Protein AF-A0A2S7NRK6-F1 (afdb_monomer_lite)

Structure (mmCIF, N/CA/C/O backbone):
data_AF-A0A2S7NRK6-F1
#
_entry.id   AF-A0A2S7NRK6-F1
#
loop_
_atom_site.group_PDB
_atom_site.id
_atom_site.type_symbol
_atom_site.label_atom_id
_atom_site.label_alt_id
_atom_site.label_comp_id
_atom_site.label_asym_id
_atom_site.label_entity_id
_atom_site.label_seq_id
_atom_site.pdbx_PDB_ins_code
_atom_site.Cartn_x
_atom_site.Cartn_y
_atom_site.Cartn_z
_atom_site.occupancy
_atom_site.B_iso_or_equiv
_atom_site.auth_seq_id
_atom_site.auth_comp_id
_atom_site.auth_asym_id
_atom_site.auth_atom_id
_atom_site.pdbx_PDB_model_num
ATOM 1 N N . MET A 1 1 ? -17.621 36.601 -10.727 1.00 36.25 1 MET A N 1
ATOM 2 C CA . MET A 1 1 ? -18.004 35.300 -11.311 1.00 36.25 1 MET A CA 1
ATOM 3 C C . MET A 1 1 ? -17.332 34.241 -10.458 1.00 36.25 1 MET A C 1
ATOM 5 O O . MET A 1 1 ? -16.109 34.236 -10.432 1.00 36.25 1 MET A O 1
ATOM 9 N N . SER A 1 2 ? -18.078 33.468 -9.659 1.00 41.00 2 SER A N 1
ATOM 10 C CA . SER A 1 2 ? -17.462 32.363 -8.917 1.00 41.00 2 SER A CA 1
ATOM 11 C C . SER A 1 2 ? -17.061 31.295 -9.926 1.00 41.00 2 SER A C 1
ATOM 13 O O . SER A 1 2 ? -17.841 30.968 -10.822 1.00 41.00 2 SER A O 1
ATOM 15 N N . THR A 1 3 ? -15.842 30.787 -9.813 1.00 37.56 3 THR A N 1
ATOM 16 C CA . THR A 1 3 ? -15.437 29.572 -10.512 1.00 37.56 3 THR A CA 1
ATOM 17 C C . THR A 1 3 ? -16.467 28.475 -10.214 1.00 37.56 3 THR A C 1
ATOM 19 O O . THR A 1 3 ? -16.900 28.356 -9.063 1.00 37.56 3 THR A O 1
ATOM 22 N N . PRO A 1 4 ? -16.936 27.715 -11.221 1.00 45.09 4 PRO A N 1
ATOM 23 C CA . PRO A 1 4 ? -17.763 26.549 -10.948 1.00 45.09 4 PRO A CA 1
ATOM 24 C C . PRO A 1 4 ? -16.984 25.614 -10.010 1.00 45.09 4 PRO A C 1
ATOM 26 O O . PRO A 1 4 ? -15.758 25.522 -10.144 1.00 45.09 4 PRO A O 1
ATOM 29 N N . PRO A 1 5 ? -17.645 24.965 -9.035 1.00 56.31 5 PRO A N 1
ATOM 30 C CA . PRO A 1 5 ? -16.961 24.030 -8.156 1.00 56.31 5 PRO A CA 1
ATOM 31 C C . PRO A 1 5 ? -16.308 22.950 -9.019 1.00 56.31 5 PRO A C 1
ATOM 33 O O . PRO A 1 5 ? -16.972 22.334 -9.854 1.00 56.31 5 PRO A O 1
ATOM 36 N N . HIS A 1 6 ? -14.998 22.759 -8.853 1.00 59.22 6 HIS A N 1
ATOM 37 C CA . HIS A 1 6 ? -14.320 21.624 -9.463 1.00 59.22 6 HIS A CA 1
ATOM 38 C C . HIS A 1 6 ? -15.026 20.338 -9.006 1.00 59.22 6 HIS A C 1
ATOM 40 O O . HIS A 1 6 ? -15.362 20.236 -7.820 1.00 59.22 6 HIS A O 1
ATOM 46 N N . PRO A 1 7 ? -15.282 19.380 -9.915 1.00 72.75 7 PRO A N 1
ATOM 47 C CA . PRO A 1 7 ? -15.908 18.121 -9.543 1.00 72.75 7 PRO A CA 1
ATOM 48 C C . PRO A 1 7 ? -15.072 17.445 -8.457 1.00 72.75 7 PRO A C 1
ATOM 50 O O . PRO A 1 7 ? -13.850 17.315 -8.583 1.00 72.75 7 PRO A O 1
ATOM 53 N N . SER A 1 8 ? -15.729 17.073 -7.361 1.00 84.56 8 SER A N 1
ATOM 54 C CA . SER A 1 8 ? -15.061 16.419 -6.244 1.00 84.56 8 SER A CA 1
ATOM 55 C C . SER A 1 8 ? -14.625 15.008 -6.645 1.00 84.56 8 SER A C 1
ATOM 57 O O . SER A 1 8 ? -15.401 14.311 -7.301 1.00 84.56 8 SER A O 1
ATOM 59 N N . PRO A 1 9 ? -13.416 14.576 -6.258 1.00 91.81 9 PRO A N 1
ATOM 60 C CA . PRO A 1 9 ? -12.898 13.275 -6.652 1.00 91.81 9 PRO A CA 1
ATOM 61 C C . PRO A 1 9 ? -13.713 12.134 -6.055 1.00 91.81 9 PRO A C 1
ATOM 63 O O . PRO A 1 9 ? -14.040 12.133 -4.869 1.00 91.81 9 PRO A O 1
ATOM 66 N N . THR A 1 10 ? -14.009 11.143 -6.893 1.00 94.19 10 THR A N 1
ATOM 67 C CA . THR A 1 10 ? -14.766 9.930 -6.531 1.00 94.19 10 THR A CA 1
ATOM 68 C C . THR A 1 10 ? -14.012 8.644 -6.862 1.00 94.19 10 THR A C 1
ATOM 70 O O . THR A 1 10 ? -14.456 7.558 -6.481 1.00 94.19 10 THR A O 1
ATOM 73 N N . HIS A 1 11 ? -12.868 8.735 -7.548 1.00 96.50 11 HIS A N 1
ATOM 74 C CA . HIS A 1 11 ? -12.057 7.586 -7.943 1.00 96.50 11 HIS A CA 1
ATOM 75 C C . HIS A 1 11 ? -10.725 7.564 -7.193 1.00 96.50 11 HIS A C 1
ATOM 77 O O . HIS A 1 11 ? -9.909 8.478 -7.304 1.00 96.50 11 HIS A O 1
ATOM 83 N N . LEU A 1 12 ? -10.496 6.488 -6.447 1.00 98.38 12 LEU A N 1
ATOM 84 C CA . LEU A 1 12 ? -9.208 6.189 -5.834 1.00 98.38 12 LEU A CA 1
ATOM 85 C C . LEU A 1 12 ? -8.378 5.313 -6.780 1.00 98.38 12 LEU A C 1
ATOM 87 O O . LEU A 1 12 ? -8.776 4.194 -7.104 1.00 98.38 12 LEU A O 1
ATOM 91 N N . ILE A 1 13 ? -7.208 5.797 -7.184 1.00 98.81 13 ILE A N 1
ATOM 92 C CA . ILE A 1 13 ? -6.166 4.986 -7.816 1.00 98.81 13 ILE A CA 1
ATOM 93 C C . ILE A 1 13 ? -5.159 4.630 -6.724 1.00 98.81 13 ILE A C 1
ATOM 95 O O . ILE A 1 13 ? -4.520 5.506 -6.156 1.00 98.81 13 ILE A O 1
ATOM 99 N N . LEU A 1 14 ? -5.031 3.349 -6.407 1.00 98.88 14 LEU A N 1
ATOM 100 C CA . LEU A 1 14 ? -4.175 2.841 -5.342 1.00 98.88 14 LEU A CA 1
ATOM 101 C C . LEU A 1 14 ? -2.988 2.089 -5.940 1.00 98.88 14 LEU A C 1
ATOM 103 O O . LEU A 1 14 ? -3.180 1.169 -6.728 1.00 98.88 14 LEU A O 1
ATOM 107 N N . VAL A 1 15 ? -1.775 2.420 -5.508 1.00 98.88 15 VAL A N 1
ATOM 108 C CA . VAL A 1 15 ? -0.572 1.612 -5.737 1.00 98.88 15 VAL A CA 1
ATOM 109 C C . VAL A 1 15 ? -0.127 1.032 -4.394 1.00 98.88 15 VAL A C 1
ATOM 111 O O . VAL A 1 15 ? 0.466 1.762 -3.594 1.00 98.88 15 VAL A O 1
ATOM 114 N N . PRO A 1 16 ? -0.407 -0.255 -4.115 1.00 98.31 16 PRO A N 1
ATOM 115 C CA . PRO A 1 16 ? 0.162 -0.938 -2.966 1.00 98.31 16 PRO A CA 1
ATOM 116 C C . PRO A 1 16 ? 1.651 -1.160 -3.213 1.00 98.31 16 PRO A C 1
ATOM 118 O O . PRO A 1 16 ? 2.033 -1.900 -4.122 1.00 98.31 16 PRO A O 1
ATOM 121 N N . CYS A 1 17 ? 2.499 -0.516 -2.426 1.00 97.31 17 CYS A N 1
ATOM 122 C CA . CYS A 1 17 ? 3.936 -0.624 -2.592 1.00 97.31 17 CYS A CA 1
ATOM 123 C C . CYS A 1 17 ? 4.451 -1.983 -2.086 1.00 97.31 17 CYS A C 1
ATOM 125 O O . CYS A 1 17 ? 3.803 -2.692 -1.305 1.00 97.31 17 CYS A O 1
ATOM 127 N N . HIS A 1 18 ? 5.595 -2.405 -2.632 1.00 92.00 18 HIS A N 1
ATOM 128 C CA . HIS A 1 18 ? 6.163 -3.738 -2.397 1.00 92.00 18 HIS A CA 1
ATOM 129 C C . HIS A 1 18 ? 7.685 -3.746 -2.183 1.00 92.00 18 HIS A C 1
ATOM 131 O O . HIS A 1 18 ? 8.275 -4.816 -2.046 1.00 92.00 18 HIS A O 1
ATOM 137 N N . SER A 1 19 ? 8.333 -2.581 -2.189 1.00 94.25 19 SER A N 1
ATOM 138 C CA . SER A 1 19 ? 9.772 -2.408 -1.954 1.00 94.25 19 SER A CA 1
ATOM 139 C C . SER A 1 19 ? 10.056 -0.933 -1.638 1.00 94.25 19 SER A C 1
ATOM 141 O O . SER A 1 19 ? 9.150 -0.103 -1.686 1.00 94.25 19 SER A O 1
ATOM 143 N N . ILE A 1 20 ? 11.304 -0.598 -1.316 1.00 95.62 20 ILE A N 1
ATOM 144 C CA . ILE A 1 20 ? 11.730 0.765 -0.997 1.00 95.62 20 ILE A CA 1
ATOM 145 C C . ILE A 1 20 ? 12.773 1.205 -2.016 1.00 95.62 20 ILE A C 1
ATOM 147 O O . ILE A 1 20 ? 13.871 0.651 -2.046 1.00 95.62 20 ILE A O 1
ATOM 151 N N . TYR A 1 21 ? 12.451 2.216 -2.820 1.00 96.88 21 TYR A N 1
ATOM 152 C CA . TYR A 1 21 ? 13.440 2.920 -3.637 1.00 96.88 21 TYR A CA 1
ATOM 153 C C . TYR A 1 21 ? 14.338 3.783 -2.734 1.00 96.88 21 TYR A C 1
ATOM 155 O O . TYR A 1 21 ? 13.858 4.648 -2.001 1.00 96.88 21 TYR A O 1
ATOM 163 N N . THR A 1 22 ? 15.643 3.532 -2.752 1.00 95.56 22 THR A N 1
ATOM 164 C CA . THR A 1 22 ? 16.638 4.192 -1.888 1.00 95.56 22 THR A CA 1
ATOM 165 C C . THR A 1 22 ? 17.387 5.320 -2.572 1.00 95.56 22 THR A C 1
ATOM 167 O O . THR A 1 22 ? 18.084 6.078 -1.896 1.00 95.56 22 THR A O 1
ATOM 170 N N . GLY A 1 23 ? 17.257 5.447 -3.893 1.00 92.31 23 GLY A N 1
ATOM 171 C CA . GLY A 1 23 ? 17.869 6.551 -4.613 1.00 92.31 23 GLY A CA 1
ATOM 172 C C . GLY A 1 23 ? 17.252 7.900 -4.206 1.00 92.31 23 GLY A C 1
ATOM 173 O O . GLY A 1 23 ? 16.069 7.973 -3.856 1.00 92.31 23 GLY A O 1
ATOM 174 N N . PRO A 1 24 ? 18.021 9.000 -4.253 1.00 89.50 24 PRO A N 1
ATOM 175 C CA . PRO A 1 24 ? 17.457 10.331 -4.086 1.00 89.50 24 PRO A CA 1
ATOM 176 C C . PRO A 1 24 ? 16.409 10.649 -5.174 1.00 89.50 24 PRO A C 1
ATOM 178 O O . PRO A 1 24 ? 16.425 10.051 -6.261 1.00 89.50 24 PRO A O 1
ATOM 181 N N . PRO A 1 25 ? 15.481 11.586 -4.895 1.00 90.44 25 PRO A N 1
ATOM 182 C CA . PRO A 1 25 ? 14.577 12.108 -5.912 1.00 90.44 25 PRO A CA 1
ATOM 183 C C . PRO A 1 25 ? 15.359 12.915 -6.960 1.00 90.44 25 PRO A C 1
ATOM 185 O O . PRO A 1 25 ? 16.422 13.463 -6.669 1.00 90.44 25 PRO A O 1
ATOM 188 N N . HIS A 1 26 ? 14.799 13.028 -8.166 1.00 92.31 26 HIS A N 1
ATOM 189 C CA . HIS A 1 26 ? 15.367 13.777 -9.298 1.00 92.31 26 HIS A CA 1
ATOM 190 C C . HIS A 1 26 ? 16.684 13.219 -9.868 1.00 92.31 26 HIS A C 1
ATOM 192 O O . HIS A 1 26 ? 17.417 13.939 -10.549 1.00 92.31 26 HIS A O 1
ATOM 198 N N . LEU A 1 27 ? 16.985 11.939 -9.633 1.00 90.50 27 LEU A N 1
ATOM 199 C CA . LEU A 1 27 ? 18.049 11.258 -10.370 1.00 90.50 27 LEU A CA 1
ATOM 200 C C . LEU A 1 27 ? 17.653 11.029 -11.836 1.00 90.50 27 LEU A C 1
ATOM 202 O O . LEU A 1 27 ? 16.462 10.954 -12.143 1.00 90.50 27 LEU A O 1
ATOM 206 N N . PRO A 1 28 ? 18.629 10.868 -12.750 1.00 92.88 28 PRO A N 1
ATOM 207 C CA . PRO A 1 28 ? 18.355 10.405 -14.104 1.00 92.88 28 PRO A CA 1
ATOM 208 C C . PRO A 1 28 ? 17.500 9.131 -14.110 1.00 92.88 28 PRO A C 1
ATOM 210 O O . PRO A 1 28 ? 17.748 8.209 -13.340 1.00 92.88 28 PRO A O 1
ATOM 213 N N . SER A 1 29 ? 16.531 9.031 -15.019 1.00 89.94 29 SER A N 1
ATOM 214 C CA . SER A 1 29 ? 15.554 7.928 -15.037 1.00 89.94 29 SER A CA 1
ATOM 215 C C . SER A 1 29 ? 16.170 6.521 -15.089 1.00 89.94 29 SER A C 1
ATOM 217 O O . SER A 1 29 ? 15.588 5.578 -14.554 1.00 89.94 29 SER A O 1
ATOM 219 N N . HIS A 1 30 ? 17.356 6.365 -15.687 1.00 92.19 30 HIS A N 1
ATOM 220 C CA . HIS A 1 30 ? 18.063 5.082 -15.736 1.00 92.19 30 HIS A CA 1
ATOM 221 C C . HIS A 1 30 ? 18.531 4.599 -14.352 1.00 92.19 30 HIS A C 1
ATOM 223 O O . HIS A 1 30 ? 18.545 3.394 -14.116 1.00 92.19 30 HIS A O 1
ATOM 229 N N . GLU A 1 31 ? 18.834 5.509 -13.419 1.00 95.25 31 GLU A N 1
ATOM 230 C CA . GLU A 1 31 ? 19.198 5.182 -12.031 1.00 95.25 31 GLU A CA 1
ATOM 231 C C . GLU A 1 31 ? 18.043 4.499 -11.298 1.00 95.25 31 GLU A C 1
ATOM 233 O O . GLU A 1 31 ? 18.255 3.583 -10.506 1.00 95.25 31 GLU A O 1
ATOM 238 N N . VAL A 1 32 ? 16.801 4.894 -11.598 1.00 95.94 32 VAL A N 1
ATOM 239 C CA . VAL A 1 32 ? 15.607 4.286 -10.995 1.00 95.94 32 VAL A CA 1
ATOM 240 C C . VAL A 1 32 ? 15.499 2.812 -11.373 1.00 95.94 32 VAL A C 1
ATOM 242 O O . VAL A 1 32 ? 14.987 2.018 -10.598 1.00 95.94 32 VAL A O 1
ATOM 245 N N . SER A 1 33 ? 16.021 2.414 -12.533 1.00 95.38 33 SER A N 1
ATOM 246 C CA . SER A 1 33 ? 15.986 1.022 -12.994 1.00 95.38 33 SER A CA 1
ATOM 247 C C . SER A 1 33 ? 17.086 0.143 -12.388 1.00 95.38 33 SER A C 1
ATOM 249 O O . SER A 1 33 ? 17.056 -1.072 -12.584 1.00 95.38 33 SER A O 1
ATOM 251 N N . LEU A 1 34 ? 18.052 0.721 -11.663 1.00 95.81 34 LEU A N 1
ATOM 252 C CA . LEU A 1 34 ? 19.153 -0.031 -11.067 1.00 95.81 34 LEU A CA 1
ATOM 253 C C . LEU A 1 34 ? 18.689 -0.771 -9.805 1.00 95.81 34 LEU A C 1
ATOM 255 O O . LEU A 1 34 ? 18.233 -0.121 -8.864 1.00 95.81 34 LEU A O 1
ATOM 259 N N . PRO A 1 35 ? 18.885 -2.101 -9.705 1.00 95.38 35 PRO A N 1
ATOM 260 C CA . PRO A 1 35 ? 18.540 -2.861 -8.502 1.00 95.38 35 PRO A CA 1
ATOM 261 C C . PRO A 1 35 ? 19.196 -2.328 -7.220 1.00 95.38 35 PRO A C 1
ATOM 263 O O . PRO A 1 35 ? 18.617 -2.442 -6.147 1.00 95.38 35 PRO A O 1
ATOM 266 N N . SER A 1 36 ? 20.386 -1.722 -7.317 1.00 94.94 36 SER A N 1
ATOM 267 C CA . SER A 1 36 ? 21.112 -1.137 -6.178 1.00 94.94 36 SER A CA 1
ATOM 268 C C . SER A 1 36 ? 20.393 0.048 -5.529 1.00 94.94 36 SER A C 1
ATOM 270 O O . SER A 1 36 ? 20.662 0.357 -4.371 1.00 94.94 36 SER A O 1
ATOM 272 N N . ASN A 1 37 ? 19.476 0.687 -6.257 1.00 96.00 37 ASN A N 1
ATOM 273 C CA . ASN A 1 37 ? 18.646 1.778 -5.757 1.00 96.00 37 ASN A CA 1
ATOM 274 C C . ASN A 1 37 ? 17.297 1.278 -5.210 1.00 96.00 37 ASN A C 1
ATOM 276 O O . ASN A 1 37 ? 16.388 2.078 -5.007 1.00 96.00 37 ASN A O 1
ATOM 280 N N . TRP A 1 38 ? 17.151 -0.029 -4.963 1.00 96.31 38 TRP A N 1
ATOM 281 C CA . TRP A 1 38 ? 15.965 -0.634 -4.358 1.00 96.31 38 TRP A CA 1
ATOM 282 C C . TRP A 1 38 ? 16.349 -1.604 -3.237 1.00 96.31 38 TRP A C 1
ATOM 284 O O . TRP A 1 38 ? 17.215 -2.463 -3.399 1.00 96.31 38 TRP A O 1
ATOM 294 N N . LEU A 1 39 ? 15.656 -1.532 -2.099 1.00 95.06 39 LEU A N 1
ATOM 295 C CA . LEU A 1 39 ? 15.712 -2.572 -1.067 1.00 95.06 39 LEU A CA 1
ATOM 296 C C . LEU A 1 39 ? 14.826 -3.747 -1.478 1.00 95.06 39 LEU A C 1
ATOM 298 O O . LEU A 1 39 ? 13.672 -3.869 -1.058 1.00 95.06 39 LEU A O 1
ATOM 302 N N . LEU A 1 40 ? 15.377 -4.605 -2.331 1.00 94.31 40 LEU A N 1
ATOM 303 C CA . LEU A 1 40 ? 14.723 -5.818 -2.806 1.00 94.31 40 LEU A CA 1
ATOM 304 C C . LEU A 1 40 ? 14.907 -6.963 -1.806 1.00 94.31 40 LEU A C 1
ATOM 306 O O . LEU A 1 40 ? 16.008 -7.213 -1.314 1.00 94.31 40 LEU A O 1
ATOM 310 N N . GLN A 1 41 ? 13.836 -7.711 -1.548 1.00 91.50 41 GLN A N 1
ATOM 311 C CA . GLN A 1 41 ? 13.950 -9.022 -0.914 1.00 91.50 41 GLN A CA 1
ATOM 312 C C . GLN A 1 41 ? 14.596 -10.030 -1.883 1.00 91.50 41 GLN A C 1
ATOM 314 O O . GLN A 1 41 ? 14.491 -9.858 -3.100 1.00 91.50 41 GLN A O 1
ATOM 319 N N . PRO A 1 42 ? 15.190 -11.135 -1.391 1.00 90.94 42 PRO A N 1
ATOM 320 C CA . PRO A 1 42 ? 15.846 -12.126 -2.251 1.00 90.94 42 PRO A CA 1
ATOM 321 C C . PRO A 1 42 ? 14.961 -12.700 -3.368 1.00 90.94 42 PRO A C 1
ATOM 323 O O . PRO A 1 42 ? 15.462 -13.061 -4.425 1.00 90.94 42 PRO A O 1
ATOM 326 N N . PHE A 1 43 ? 13.644 -12.778 -3.160 1.00 88.75 43 PHE A N 1
ATOM 327 C CA . PHE A 1 43 ? 12.696 -13.266 -4.170 1.00 88.75 43 PHE A CA 1
ATOM 328 C C . PHE A 1 43 ? 12.287 -12.201 -5.207 1.00 88.75 43 PHE A C 1
ATOM 330 O O . PHE A 1 43 ? 11.726 -12.550 -6.245 1.00 88.75 43 PHE A O 1
ATOM 337 N N . GLN A 1 44 ? 12.597 -10.923 -4.961 1.00 92.69 44 GLN A N 1
ATOM 338 C CA . GLN A 1 44 ? 12.207 -9.773 -5.789 1.00 92.69 44 GLN A CA 1
ATOM 339 C C . GLN A 1 44 ? 13.268 -9.381 -6.823 1.00 92.69 44 GLN A C 1
ATOM 341 O O . GLN A 1 44 ? 13.236 -8.280 -7.368 1.00 92.69 44 GLN A O 1
ATOM 346 N N . THR A 1 45 ? 14.238 -10.251 -7.108 1.00 90.31 45 THR A N 1
ATOM 347 C CA . THR A 1 45 ? 15.292 -9.969 -8.091 1.00 90.31 45 THR A CA 1
ATOM 348 C C . THR A 1 45 ? 14.694 -9.594 -9.450 1.00 90.31 45 THR A C 1
ATOM 350 O O . THR A 1 45 ? 13.982 -10.396 -10.054 1.00 90.31 45 THR A O 1
ATOM 353 N N . GLY A 1 46 ? 14.981 -8.386 -9.937 1.00 91.44 46 GLY A N 1
ATOM 354 C CA . GLY A 1 46 ? 14.461 -7.886 -11.214 1.00 91.44 46 GLY A CA 1
ATOM 355 C C . GLY A 1 46 ? 13.072 -7.238 -11.137 1.00 91.44 46 GLY A C 1
ATOM 356 O O . GLY A 1 46 ? 12.659 -6.589 -12.092 1.00 91.44 46 GLY A O 1
ATOM 357 N N . GLU A 1 47 ? 12.359 -7.339 -10.009 1.00 95.75 47 GLU A N 1
ATOM 358 C CA . GLU A 1 47 ? 10.993 -6.804 -9.885 1.00 95.75 47 GLU A CA 1
ATOM 359 C C . GLU A 1 47 ? 10.936 -5.270 -9.845 1.00 95.75 47 GLU A C 1
ATOM 361 O O . GLU A 1 47 ? 9.859 -4.702 -10.030 1.00 95.75 47 GLU A O 1
ATOM 366 N N . GLN A 1 48 ? 12.072 -4.574 -9.692 1.00 96.56 48 GLN A N 1
ATOM 367 C CA . GLN A 1 48 ? 12.117 -3.110 -9.760 1.00 96.56 48 GLN A CA 1
ATOM 368 C C . GLN A 1 48 ? 11.568 -2.555 -11.079 1.00 96.56 48 GLN A C 1
ATOM 370 O O . GLN A 1 48 ? 10.939 -1.499 -11.084 1.00 96.56 48 GLN A O 1
ATOM 375 N N . HIS A 1 49 ? 11.727 -3.283 -12.189 1.00 96.69 49 HIS A N 1
ATOM 376 C CA . HIS A 1 49 ? 11.135 -2.891 -13.469 1.00 96.69 49 HIS A CA 1
ATOM 377 C C . HIS A 1 49 ? 9.604 -2.920 -13.413 1.00 96.69 49 HIS A C 1
ATOM 379 O O . HIS A 1 49 ? 8.949 -2.003 -13.904 1.00 96.69 49 HIS A O 1
ATOM 385 N N . THR A 1 50 ? 9.029 -3.917 -12.744 1.00 98.00 50 THR A N 1
ATOM 386 C CA . THR A 1 50 ? 7.582 -4.024 -12.543 1.00 98.00 50 THR A CA 1
ATOM 387 C C . THR A 1 50 ? 7.062 -2.947 -11.591 1.00 98.00 50 THR A C 1
ATOM 389 O O . THR A 1 50 ? 6.022 -2.353 -11.864 1.00 98.00 50 THR A O 1
ATOM 392 N N . PHE A 1 51 ? 7.802 -2.602 -10.530 1.00 98.38 51 PHE A N 1
ATOM 393 C CA . PHE A 1 51 ? 7.438 -1.477 -9.653 1.00 98.38 51 PHE A CA 1
ATOM 394 C C . PHE A 1 51 ? 7.408 -0.147 -10.417 1.00 98.38 51 PHE A C 1
ATOM 396 O O . PHE A 1 51 ? 6.482 0.647 -10.255 1.00 98.38 51 PHE A O 1
ATOM 403 N N . ILE A 1 52 ? 8.383 0.082 -11.303 1.00 98.44 52 ILE A N 1
ATOM 404 C CA . ILE A 1 52 ? 8.401 1.252 -12.192 1.00 98.44 52 ILE A CA 1
ATOM 405 C C . ILE A 1 52 ? 7.183 1.248 -13.121 1.00 98.44 52 ILE A C 1
ATOM 407 O O . ILE A 1 52 ? 6.550 2.291 -13.286 1.00 98.44 52 ILE A O 1
ATOM 411 N N . GLN A 1 53 ? 6.809 0.095 -13.682 1.00 98.50 53 GLN A N 1
ATOM 412 C CA . GLN A 1 53 ? 5.604 -0.033 -14.508 1.00 98.50 53 GLN A CA 1
ATOM 413 C C . GLN A 1 53 ? 4.324 0.263 -13.711 1.00 98.50 53 GLN A C 1
ATOM 415 O O . GLN A 1 53 ? 3.432 0.928 -14.236 1.00 98.50 53 GLN A O 1
ATOM 420 N N . HIS A 1 54 ? 4.234 -0.145 -12.438 1.00 98.75 54 HIS A N 1
ATOM 421 C CA . HIS A 1 54 ? 3.111 0.223 -11.561 1.00 98.75 54 HIS A CA 1
ATOM 422 C C . HIS A 1 54 ? 3.020 1.745 -11.371 1.00 98.75 54 HIS A C 1
ATOM 424 O O . HIS A 1 54 ? 1.938 2.327 -11.489 1.00 98.75 54 HIS A O 1
ATOM 430 N N . ILE A 1 55 ? 4.154 2.416 -11.143 1.00 98.81 55 ILE A N 1
ATOM 431 C CA . ILE A 1 55 ? 4.222 3.883 -11.038 1.00 98.81 55 ILE A CA 1
ATOM 432 C C . ILE A 1 55 ? 3.795 4.538 -12.361 1.00 98.81 55 ILE A C 1
ATOM 434 O O . ILE A 1 55 ? 2.933 5.412 -12.372 1.00 98.81 55 ILE A O 1
ATOM 438 N N . GLN A 1 56 ? 4.354 4.102 -13.489 1.00 98.75 56 GLN A N 1
ATOM 439 C CA . GLN A 1 56 ? 4.035 4.648 -14.811 1.00 98.75 56 GLN A CA 1
ATOM 440 C C . GLN A 1 56 ? 2.552 4.492 -15.157 1.00 98.75 56 GLN A C 1
ATOM 442 O O . GLN A 1 56 ? 1.906 5.457 -15.569 1.00 98.75 56 GLN A O 1
ATOM 447 N N . HIS A 1 57 ? 2.001 3.293 -14.960 1.00 98.81 57 HIS A N 1
ATOM 448 C CA . HIS A 1 57 ? 0.613 2.998 -15.289 1.00 98.81 57 HIS A CA 1
ATOM 449 C C . HIS A 1 57 ? -0.362 3.784 -14.405 1.00 98.81 57 HIS A C 1
ATOM 451 O O . HIS A 1 57 ? -1.301 4.390 -14.918 1.00 98.81 57 HIS A O 1
ATOM 457 N N . SER A 1 58 ? -0.108 3.855 -13.096 1.00 98.81 58 SER A N 1
ATOM 458 C CA . SER A 1 58 ? -0.957 4.611 -12.167 1.00 98.81 58 SER A CA 1
ATOM 459 C C . SER A 1 58 ? -0.962 6.116 -12.445 1.00 98.81 58 SER A C 1
ATOM 461 O O . SER A 1 58 ? -2.027 6.735 -12.420 1.00 98.81 58 SER A O 1
ATOM 463 N N . VAL A 1 59 ? 0.188 6.705 -12.791 1.00 98.56 59 VAL A N 1
ATOM 464 C CA . VAL A 1 59 ? 0.262 8.116 -13.202 1.00 98.56 59 VAL A CA 1
ATOM 465 C C . VAL A 1 59 ? -0.451 8.341 -14.538 1.00 98.56 59 VAL A C 1
ATOM 467 O O . VAL A 1 59 ? -1.189 9.315 -14.670 1.00 98.56 59 VAL A O 1
ATOM 470 N N . SER A 1 60 ? -0.291 7.447 -15.519 1.00 98.19 60 SER A N 1
ATOM 471 C CA . SER A 1 60 ? -1.027 7.538 -16.790 1.00 98.19 60 SER A CA 1
ATOM 472 C C . SER A 1 60 ? -2.538 7.498 -16.561 1.00 98.19 60 SER A C 1
ATOM 474 O O . SER A 1 60 ? -3.262 8.327 -17.113 1.00 98.19 60 SER A O 1
ATOM 476 N N . LEU A 1 61 ? -3.009 6.580 -15.711 1.00 97.25 61 LEU A N 1
ATOM 477 C CA . LEU A 1 61 ? -4.422 6.450 -15.364 1.00 97.25 61 LEU A CA 1
ATOM 478 C C . LEU A 1 61 ? -4.943 7.720 -14.677 1.00 97.25 61 LEU A C 1
ATOM 480 O O . LEU A 1 61 ? -5.982 8.246 -15.067 1.00 97.25 61 LEU A O 1
ATOM 484 N N . LEU A 1 62 ? -4.181 8.273 -13.727 1.00 97.12 62 LEU A N 1
ATOM 485 C CA . LEU A 1 62 ? -4.507 9.541 -13.067 1.00 97.12 62 LEU A CA 1
ATOM 486 C C . LEU A 1 62 ? -4.676 10.681 -14.078 1.00 97.12 62 LEU A C 1
ATOM 488 O O . LEU A 1 62 ? -5.642 11.441 -14.005 1.00 97.12 62 LEU A O 1
ATOM 492 N N . ARG A 1 63 ? -3.739 10.816 -15.026 1.00 95.50 63 ARG A N 1
ATOM 493 C CA . ARG A 1 63 ? -3.790 11.870 -16.051 1.00 95.50 63 ARG A CA 1
ATOM 494 C C . ARG A 1 63 ? -4.963 11.672 -17.008 1.00 95.50 63 ARG A C 1
ATOM 496 O O . ARG A 1 63 ? -5.599 12.659 -17.367 1.00 95.50 63 ARG A O 1
ATOM 503 N N . GLN A 1 64 ? -5.269 10.435 -17.394 1.00 93.69 64 GLN A N 1
ATOM 504 C CA . GLN A 1 64 ? -6.411 10.119 -18.252 1.00 93.69 64 GLN A CA 1
ATOM 505 C C . GLN A 1 64 ? -7.739 10.489 -17.583 1.00 93.69 64 GLN A C 1
ATOM 507 O O . GLN A 1 64 ? -8.551 11.184 -18.191 1.00 93.69 64 GLN A O 1
ATOM 512 N N . GLU A 1 65 ? -7.939 10.077 -16.329 1.00 92.06 65 GLU A N 1
ATOM 513 C CA . GLU A 1 65 ? -9.161 10.362 -15.569 1.00 92.06 65 GLU A CA 1
ATOM 514 C C . GLU A 1 65 ? -9.353 11.869 -15.367 1.00 92.06 65 GLU A C 1
ATOM 516 O O . GLU A 1 65 ? -10.406 12.410 -15.699 1.00 92.06 65 GLU A O 1
ATOM 521 N N . ASN A 1 66 ? -8.297 12.574 -14.949 1.00 91.12 66 ASN A N 1
ATOM 522 C CA . ASN A 1 66 ? -8.348 14.016 -14.691 1.00 91.12 66 ASN A CA 1
ATOM 523 C C . ASN A 1 66 ? -8.353 14.887 -15.962 1.00 91.12 66 ASN A C 1
ATOM 525 O O . ASN A 1 66 ? -8.502 16.105 -15.863 1.00 91.12 66 ASN A O 1
ATOM 529 N N . SER A 1 67 ? -8.189 14.298 -17.151 1.00 87.12 67 SER A N 1
ATOM 530 C CA . SER A 1 67 ? -8.364 15.018 -18.422 1.00 87.12 67 SER A CA 1
ATOM 531 C C . SER A 1 67 ? -9.842 15.171 -18.804 1.00 87.12 67 SER A C 1
ATOM 533 O O . SER A 1 67 ? -10.171 16.007 -19.646 1.00 87.12 67 SER A O 1
ATOM 535 N N . SER A 1 68 ? -10.744 14.388 -18.199 1.00 76.88 68 SER A N 1
ATOM 536 C CA . SER A 1 68 ? -12.189 14.515 -18.397 1.00 76.88 68 SER A CA 1
ATOM 537 C C . SER A 1 68 ? -12.788 15.550 -17.444 1.00 76.88 68 SER A C 1
ATOM 539 O O . SER A 1 68 ? -12.470 15.583 -16.261 1.00 76.88 68 SER A O 1
ATOM 541 N N . SER A 1 69 ? -13.728 16.372 -17.918 1.00 68.38 69 SER A N 1
ATOM 542 C CA . SER A 1 69 ? -14.439 17.332 -17.056 1.00 68.38 69 SER A CA 1
ATOM 543 C C . SER A 1 69 ? -15.453 16.684 -16.101 1.00 68.38 69 SER A C 1
ATOM 545 O O . SER A 1 69 ? -16.025 17.385 -15.270 1.00 68.38 69 SER A O 1
ATOM 547 N N . SER A 1 70 ? -15.718 15.380 -16.233 1.00 68.00 70 SER A N 1
ATOM 548 C CA . SER A 1 70 ? -16.773 14.676 -15.491 1.00 68.00 70 SER A CA 1
ATOM 549 C C . SER A 1 70 ? -16.273 13.791 -14.352 1.00 68.00 70 SER A C 1
ATOM 551 O O . SER A 1 70 ? -17.096 13.343 -13.559 1.00 68.00 70 SER A O 1
ATOM 553 N N . ASN A 1 71 ? -14.974 13.493 -14.288 1.00 70.38 71 ASN A N 1
ATOM 554 C CA . ASN A 1 71 ? -14.419 12.601 -13.278 1.00 70.38 71 ASN A CA 1
ATOM 555 C C . ASN A 1 71 ? -13.099 13.154 -12.752 1.00 70.38 71 ASN A C 1
ATOM 557 O O . ASN A 1 71 ? -12.306 13.697 -13.516 1.00 70.38 71 ASN A O 1
ATOM 561 N N . THR A 1 72 ? -12.871 13.010 -11.453 1.00 89.56 72 THR A N 1
ATOM 562 C CA . THR A 1 72 ? -11.598 13.360 -10.829 1.00 89.56 72 THR A CA 1
ATOM 563 C C . THR A 1 72 ? -11.130 12.202 -9.959 1.00 89.56 72 THR A C 1
ATOM 565 O O . THR A 1 72 ? -11.897 11.592 -9.206 1.00 89.56 72 THR A O 1
ATOM 568 N N . ALA A 1 73 ? -9.854 11.869 -10.106 1.00 95.62 73 ALA A N 1
ATOM 569 C CA . ALA A 1 73 ? -9.192 10.783 -9.414 1.00 95.62 73 ALA A CA 1
ATOM 570 C C . ALA A 1 73 ? -8.054 11.310 -8.535 1.00 95.62 73 ALA A C 1
ATOM 572 O O . ALA A 1 73 ? -7.413 12.316 -8.858 1.00 95.62 73 ALA A O 1
ATOM 573 N N . ILE A 1 74 ? -7.791 10.593 -7.444 1.00 98.00 74 ILE A N 1
ATOM 574 C CA . ILE A 1 74 ? -6.611 10.778 -6.594 1.00 98.00 74 ILE A CA 1
ATOM 575 C C . ILE A 1 74 ? -5.765 9.513 -6.669 1.00 98.00 74 ILE A C 1
ATOM 577 O O . ILE A 1 74 ? -6.284 8.406 -6.517 1.00 98.00 74 ILE A O 1
ATOM 581 N N . LEU A 1 75 ? -4.460 9.689 -6.871 1.00 98.75 75 LEU A N 1
ATOM 582 C CA . LEU A 1 75 ? -3.470 8.623 -6.770 1.00 98.75 75 LEU A CA 1
ATOM 583 C C . LEU A 1 75 ? -2.941 8.534 -5.339 1.00 98.75 75 LEU A C 1
ATOM 585 O O . LEU A 1 75 ? -2.476 9.526 -4.787 1.00 98.75 75 LEU A O 1
ATOM 589 N N . ILE A 1 76 ? -2.961 7.343 -4.750 1.00 98.88 76 ILE A N 1
ATOM 590 C CA . ILE A 1 76 ? -2.361 7.068 -3.447 1.00 98.88 76 ILE A CA 1
ATOM 591 C C . ILE A 1 76 ? -1.293 5.990 -3.606 1.00 98.88 76 ILE A C 1
ATOM 593 O O . ILE A 1 76 ? -1.596 4.856 -3.981 1.00 98.88 76 ILE A O 1
ATOM 597 N N . PHE A 1 77 ? -0.046 6.341 -3.287 1.00 98.88 77 PHE A N 1
ATOM 598 C CA . PHE A 1 77 ? 0.985 5.348 -2.986 1.00 98.88 77 PHE A CA 1
ATOM 599 C C . PHE A 1 77 ? 0.818 4.929 -1.528 1.00 98.88 77 PHE A C 1
ATOM 601 O O . PHE A 1 77 ? 0.770 5.796 -0.653 1.00 98.88 77 PHE A O 1
ATOM 608 N N . SER A 1 78 ? 0.709 3.628 -1.263 1.00 98.62 78 SER A N 1
ATOM 609 C CA . SER A 1 78 ? 0.454 3.105 0.081 1.00 98.62 78 SER A CA 1
ATOM 610 C C . SER A 1 78 ? 1.506 2.088 0.491 1.00 98.62 78 SER A C 1
ATOM 612 O O . SER A 1 78 ? 1.891 1.227 -0.292 1.00 98.62 78 SER A O 1
ATOM 614 N N . GLY A 1 79 ? 1.990 2.217 1.721 1.00 96.62 79 GLY A N 1
ATOM 615 C CA . GLY A 1 79 ? 2.995 1.340 2.301 1.00 96.62 79 GLY A CA 1
ATOM 616 C C . GLY A 1 79 ? 3.888 2.089 3.282 1.00 96.62 79 GLY A C 1
ATOM 617 O O . GLY A 1 79 ? 4.482 3.123 2.964 1.00 96.62 79 GLY A O 1
ATOM 618 N N . GLY A 1 80 ? 3.982 1.560 4.497 1.00 92.94 80 GLY A N 1
ATOM 619 C CA . GLY A 1 80 ? 4.781 2.114 5.579 1.00 92.94 80 GLY A CA 1
ATOM 620 C C . GLY A 1 80 ? 6.248 1.708 5.536 1.00 92.94 80 GLY A C 1
ATOM 621 O O . GLY A 1 80 ? 6.767 1.231 4.530 1.00 92.94 80 GLY A O 1
ATOM 622 N N . THR A 1 81 ? 6.951 1.933 6.641 1.00 89.06 81 THR A N 1
ATOM 623 C CA . THR A 1 81 ? 8.356 1.533 6.797 1.00 89.06 81 THR A CA 1
ATOM 624 C C . THR A 1 81 ? 8.416 0.059 7.192 1.00 89.06 81 THR A C 1
ATOM 626 O O . THR A 1 81 ? 8.412 -0.282 8.372 1.00 89.06 81 THR A O 1
ATOM 629 N N . THR A 1 82 ? 8.436 -0.822 6.195 1.00 80.62 82 THR A N 1
ATOM 630 C CA . THR A 1 82 ? 8.324 -2.282 6.371 1.00 80.62 82 THR A CA 1
ATOM 631 C C . THR A 1 82 ? 9.670 -2.995 6.520 1.00 80.62 82 THR A C 1
ATOM 633 O O . THR A 1 82 ? 9.696 -4.186 6.837 1.00 80.62 82 THR A O 1
ATOM 636 N N . HIS A 1 83 ? 10.789 -2.291 6.309 1.00 81.38 83 HIS A N 1
ATOM 637 C CA . HIS A 1 83 ? 12.125 -2.883 6.275 1.00 81.38 83 HIS A CA 1
ATOM 638 C C . HIS A 1 83 ? 13.106 -2.198 7.249 1.00 81.38 83 HIS A C 1
ATOM 640 O O . HIS A 1 83 ? 13.225 -0.972 7.203 1.00 81.38 83 HIS A O 1
ATOM 646 N N . PRO A 1 84 ? 13.881 -2.954 8.061 1.00 77.12 84 PRO A N 1
ATOM 647 C CA . PRO A 1 84 ? 14.838 -2.390 9.027 1.00 77.12 84 PRO A CA 1
ATOM 648 C C . PRO A 1 84 ? 15.905 -1.510 8.395 1.00 77.12 84 PRO A C 1
ATOM 650 O O . PRO A 1 84 ? 16.317 -0.506 8.961 1.00 77.12 84 PRO A O 1
ATOM 653 N N . LEU A 1 85 ? 16.381 -1.922 7.220 1.00 83.56 85 LEU A N 1
ATOM 654 C CA . LEU A 1 85 ? 17.439 -1.214 6.501 1.00 83.56 85 LEU A CA 1
ATOM 655 C C . LEU A 1 85 ? 16.904 -0.016 5.710 1.00 83.56 85 LEU A C 1
ATOM 657 O O . LEU A 1 85 ? 17.642 0.546 4.906 1.00 83.56 85 LEU A O 1
ATOM 661 N N . SER A 1 86 ? 15.629 0.349 5.890 1.00 83.12 86 SER A N 1
ATOM 662 C CA . SER A 1 86 ? 15.084 1.534 5.243 1.00 83.12 86 SER A CA 1
ATOM 663 C C . SER A 1 86 ? 15.830 2.787 5.720 1.00 83.12 86 SER A C 1
ATOM 665 O O . SER A 1 86 ? 15.836 3.077 6.924 1.00 83.12 86 SER A O 1
ATOM 667 N N . PRO A 1 87 ? 16.468 3.548 4.813 1.00 84.12 87 PRO A N 1
ATOM 668 C CA . PRO A 1 87 ? 17.233 4.724 5.195 1.00 84.12 87 PRO A CA 1
ATOM 669 C C . PRO A 1 87 ? 16.303 5.775 5.804 1.00 84.12 87 PRO A C 1
ATOM 671 O O . PRO A 1 87 ? 15.264 6.099 5.237 1.00 84.12 87 PRO A O 1
ATOM 674 N N . HIS A 1 88 ? 16.675 6.321 6.965 1.00 85.19 88 HIS A N 1
ATOM 675 C CA . HIS A 1 88 ? 15.933 7.396 7.641 1.00 85.19 88 HIS A CA 1
ATOM 676 C C . HIS A 1 88 ? 14.434 7.110 7.854 1.00 85.19 88 HIS A C 1
ATOM 678 O O . HIS A 1 88 ? 13.621 8.031 7.827 1.00 85.19 88 HIS A O 1
ATOM 684 N N . ASN A 1 89 ? 14.061 5.844 8.076 1.00 86.06 89 ASN A N 1
ATOM 685 C CA . ASN A 1 89 ? 12.668 5.406 8.201 1.00 86.06 89 ASN A CA 1
ATOM 686 C C . ASN A 1 89 ? 11.803 5.694 6.961 1.00 86.06 89 ASN A C 1
ATOM 688 O O . ASN A 1 89 ? 10.589 5.858 7.090 1.00 86.06 89 ASN A O 1
ATOM 692 N N . LEU A 1 90 ? 12.395 5.738 5.764 1.00 92.75 90 LEU A N 1
ATOM 693 C CA . LEU A 1 90 ? 11.671 5.959 4.515 1.00 92.75 90 LEU A CA 1
ATOM 694 C C . LEU A 1 90 ? 10.556 4.913 4.343 1.00 92.75 90 LEU A C 1
ATOM 696 O O . LEU A 1 90 ? 10.799 3.705 4.334 1.00 92.75 90 LEU A O 1
ATOM 700 N N .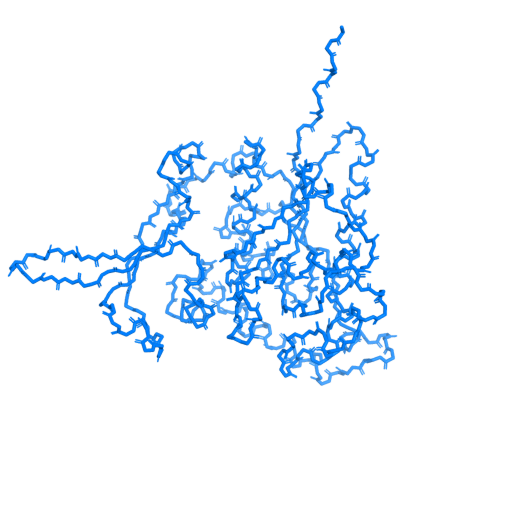 SER A 1 91 ? 9.314 5.375 4.231 1.00 94.88 91 SER A N 1
ATOM 701 C CA . SER A 1 91 ? 8.174 4.502 3.943 1.00 94.88 91 SER A CA 1
ATOM 702 C C . SER A 1 91 ? 8.187 4.072 2.479 1.00 94.88 91 SER A C 1
ATOM 704 O O . SER A 1 91 ? 8.605 4.863 1.624 1.00 94.88 91 SER A O 1
ATOM 706 N N . GLU A 1 92 ? 7.628 2.906 2.169 1.00 96.62 92 GLU A N 1
ATOM 707 C CA . GLU A 1 92 ? 7.460 2.466 0.783 1.00 96.62 92 GLU A CA 1
ATOM 708 C C . GLU A 1 92 ? 6.712 3.513 -0.073 1.00 96.62 92 GLU A C 1
ATOM 710 O O . GLU A 1 92 ? 7.192 3.858 -1.154 1.00 96.62 92 GLU A O 1
ATOM 715 N N . ALA A 1 93 ? 5.639 4.127 0.446 1.00 97.75 93 ALA A N 1
ATOM 716 C CA . ALA A 1 93 ? 4.870 5.162 -0.256 1.00 97.75 93 ALA A CA 1
ATOM 717 C C . ALA A 1 93 ? 5.719 6.374 -0.683 1.00 97.75 93 ALA A C 1
ATOM 719 O O . ALA A 1 93 ? 5.749 6.747 -1.858 1.00 97.75 93 ALA A O 1
ATOM 720 N N . HIS A 1 94 ? 6.464 6.968 0.256 1.00 97.19 94 HIS A N 1
ATOM 721 C CA . HIS A 1 94 ? 7.397 8.063 -0.049 1.00 97.19 94 HIS A CA 1
ATOM 722 C C . HIS A 1 94 ? 8.488 7.638 -1.036 1.00 97.19 94 HIS A C 1
ATOM 724 O O . HIS A 1 94 ? 8.886 8.426 -1.890 1.00 97.19 94 HIS A O 1
ATOM 730 N N . SER A 1 95 ? 8.970 6.398 -0.944 1.00 97.56 95 SER A N 1
ATOM 731 C CA . SER A 1 95 ? 10.002 5.905 -1.853 1.00 97.56 95 SER A CA 1
ATOM 732 C C . SER A 1 95 ? 9.501 5.793 -3.299 1.00 97.56 95 SER A C 1
ATOM 734 O O . SER A 1 95 ? 10.201 6.203 -4.223 1.00 97.56 95 SER A O 1
ATOM 736 N N . TYR A 1 96 ? 8.259 5.339 -3.503 1.00 98.56 96 TYR A N 1
ATOM 737 C CA . TYR A 1 96 ? 7.635 5.270 -4.828 1.00 98.56 96 TYR A CA 1
ATOM 738 C C . TYR A 1 96 ? 7.403 6.669 -5.400 1.00 98.56 96 TYR A C 1
ATOM 740 O O . TYR A 1 96 ? 7.640 6.898 -6.585 1.00 98.56 96 TYR A O 1
ATOM 748 N N . TYR A 1 97 ? 7.022 7.630 -4.556 1.00 98.50 97 TYR A N 1
ATOM 749 C CA . TYR A 1 97 ? 6.938 9.029 -4.960 1.00 98.50 97 TYR A CA 1
ATOM 750 C C . TYR A 1 97 ? 8.302 9.595 -5.386 1.00 98.50 97 TYR A C 1
ATOM 752 O O . TYR A 1 97 ? 8.400 10.208 -6.447 1.00 98.50 97 TYR A O 1
ATOM 760 N N . ASN A 1 98 ? 9.378 9.320 -4.640 1.00 98.00 98 ASN A N 1
ATOM 761 C CA . ASN A 1 98 ? 10.737 9.715 -5.033 1.00 98.00 98 ASN A CA 1
ATOM 762 C C . ASN A 1 98 ? 11.152 9.101 -6.378 1.00 98.00 98 ASN A C 1
ATOM 764 O O . ASN A 1 98 ? 11.721 9.799 -7.220 1.00 98.00 98 ASN A O 1
ATOM 768 N N . ALA A 1 99 ? 10.833 7.824 -6.608 1.00 98.25 99 ALA A N 1
ATOM 769 C CA . ALA A 1 99 ? 11.056 7.174 -7.896 1.00 98.25 99 ALA A CA 1
ATOM 770 C C . ALA A 1 99 ? 10.262 7.871 -9.016 1.00 98.25 99 ALA A C 1
ATOM 772 O O . ALA A 1 99 ? 10.820 8.169 -10.071 1.00 98.25 99 ALA A O 1
ATOM 773 N N . ALA A 1 100 ? 8.991 8.215 -8.780 1.00 98.50 100 ALA A N 1
ATOM 774 C CA . ALA A 1 100 ? 8.155 8.937 -9.739 1.00 98.50 100 ALA A CA 1
ATOM 775 C C . ALA A 1 100 ? 8.701 10.337 -10.086 1.00 98.50 100 ALA A C 1
ATOM 777 O O . ALA A 1 100 ? 8.619 10.750 -11.247 1.00 98.50 100 ALA A O 1
ATOM 778 N N . LEU A 1 101 ? 9.293 11.044 -9.114 1.00 98.31 101 LEU A N 1
ATOM 779 C CA . LEU A 1 101 ? 9.988 12.317 -9.339 1.00 98.31 101 LEU A CA 1
ATOM 780 C C . LEU A 1 101 ? 11.226 12.137 -10.231 1.00 98.31 101 LEU A C 1
ATOM 782 O O . LEU A 1 101 ? 11.416 12.899 -11.174 1.00 98.31 101 LEU A O 1
ATOM 786 N N . SER A 1 102 ? 12.053 11.119 -9.973 1.00 97.81 102 SER A N 1
ATOM 787 C CA . SER A 1 102 ? 13.235 10.798 -10.797 1.00 97.81 102 SER A CA 1
ATOM 788 C C . SER A 1 102 ? 12.869 10.340 -12.217 1.00 97.81 102 SER A C 1
ATOM 790 O O . SER A 1 102 ? 13.588 10.597 -13.180 1.00 97.81 102 SER A O 1
ATOM 792 N N . LEU A 1 103 ? 11.706 9.707 -12.382 1.00 97.50 103 LEU A N 1
ATOM 793 C CA . LEU A 1 103 ? 11.156 9.347 -13.692 1.00 97.50 103 LEU A CA 1
ATOM 794 C C . LEU A 1 103 ? 10.518 10.539 -14.432 1.00 97.50 103 LEU A C 1
ATOM 796 O O . LEU A 1 103 ? 10.077 10.367 -15.566 1.00 97.50 103 LEU A O 1
ATOM 800 N N . ASN A 1 104 ? 10.465 11.732 -13.823 1.00 97.19 104 ASN A N 1
ATOM 801 C CA . ASN A 1 104 ? 9.762 12.918 -14.332 1.00 97.19 104 ASN A CA 1
ATOM 802 C C . ASN A 1 104 ? 8.269 12.671 -14.630 1.00 97.19 104 ASN A C 1
ATOM 804 O O . ASN A 1 104 ? 7.692 13.295 -15.519 1.00 97.19 104 ASN A O 1
ATOM 808 N N . LEU A 1 105 ? 7.639 11.747 -13.899 1.00 97.88 105 LEU A N 1
ATOM 809 C CA . LEU A 1 105 ? 6.212 11.427 -14.038 1.00 97.88 105 LEU A CA 1
ATOM 810 C C . LEU A 1 105 ? 5.339 12.324 -13.155 1.00 97.88 105 LEU A C 1
ATOM 812 O O . LEU A 1 105 ? 4.203 12.647 -13.507 1.00 97.88 105 LEU A O 1
ATOM 816 N N . LEU A 1 106 ? 5.881 12.714 -12.002 1.00 97.75 106 LEU A N 1
ATOM 817 C CA . LEU A 1 106 ? 5.239 13.572 -11.014 1.00 97.75 106 LEU A CA 1
ATOM 818 C C . LEU A 1 106 ? 6.137 14.756 -10.665 1.00 97.75 106 LEU A C 1
ATOM 820 O O . LEU A 1 106 ? 7.340 14.764 -10.928 1.00 97.75 106 LEU A O 1
ATOM 824 N N . SER A 1 107 ? 5.531 15.751 -10.033 1.00 97.12 107 SER A N 1
ATOM 825 C CA . SER A 1 107 ? 6.188 16.936 -9.499 1.00 97.12 107 SER A CA 1
ATOM 826 C C . SER A 1 107 ? 5.740 17.197 -8.057 1.00 97.12 107 SER A C 1
ATOM 828 O O . SER A 1 107 ? 4.655 16.759 -7.668 1.00 97.12 107 SER A O 1
ATOM 830 N N . PRO A 1 108 ? 6.496 17.993 -7.275 1.00 96.75 108 PRO A N 1
ATOM 831 C CA . PRO A 1 108 ? 6.052 18.476 -5.964 1.00 96.75 108 PRO A CA 1
ATOM 832 C C . PRO A 1 108 ? 4.652 19.104 -5.965 1.00 96.75 108 PRO A C 1
ATOM 834 O O . PRO A 1 108 ? 3.935 19.012 -4.972 1.00 96.75 108 PRO A O 1
ATOM 837 N N . ASN A 1 109 ? 4.236 19.694 -7.090 1.00 96.19 109 ASN A N 1
ATOM 838 C CA . ASN A 1 109 ? 2.915 20.296 -7.222 1.00 96.19 109 ASN A CA 1
ATOM 839 C C . ASN A 1 109 ? 1.780 19.267 -7.196 1.00 96.19 109 ASN A C 1
ATOM 841 O O . ASN A 1 109 ? 0.695 19.618 -6.754 1.00 96.19 109 ASN A O 1
ATOM 845 N N . ASP A 1 110 ? 2.000 18.021 -7.626 1.00 95.81 110 ASP A N 1
ATOM 846 C CA . ASP A 1 110 ? 0.959 16.985 -7.587 1.00 95.81 110 ASP A CA 1
ATOM 847 C C . ASP A 1 110 ? 0.617 16.594 -6.135 1.00 95.81 110 ASP A C 1
ATOM 849 O O . ASP A 1 110 ? -0.551 16.405 -5.790 1.00 95.81 110 ASP A O 1
ATOM 853 N N . LEU A 1 111 ? 1.627 16.571 -5.256 1.00 94.81 111 LEU A N 1
ATOM 854 C CA . LEU A 1 111 ? 1.434 16.377 -3.818 1.00 94.81 111 LEU A CA 1
ATOM 855 C C . LEU A 1 111 ? 0.776 17.608 -3.171 1.00 94.81 111 LEU A C 1
ATOM 857 O O . LEU A 1 111 ? -0.183 17.472 -2.418 1.00 94.81 111 LEU A O 1
ATOM 861 N N . LEU A 1 112 ? 1.252 18.818 -3.495 1.00 94.38 112 LEU A N 1
ATOM 862 C CA . LEU A 1 112 ? 0.693 20.071 -2.959 1.00 94.38 112 LEU A CA 1
ATOM 863 C C . LEU A 1 112 ? -0.761 20.309 -3.392 1.00 94.38 112 LEU A C 1
ATOM 865 O O . LEU A 1 112 ? -1.551 20.847 -2.620 1.00 94.38 112 LEU A O 1
ATOM 869 N N . ALA A 1 113 ? -1.116 19.916 -4.616 1.00 91.88 113 ALA A N 1
ATOM 870 C CA . ALA A 1 113 ? -2.471 20.022 -5.146 1.00 91.88 113 ALA A CA 1
ATOM 871 C C . ALA A 1 113 ? -3.417 18.938 -4.600 1.00 91.88 113 ALA A C 1
ATOM 873 O O . ALA A 1 113 ? -4.627 19.038 -4.800 1.00 91.88 113 ALA A O 1
ATOM 874 N N . GLY A 1 114 ? -2.890 17.904 -3.936 1.00 93.94 114 GLY A N 1
ATOM 875 C CA . GLY A 1 114 ? -3.673 16.779 -3.425 1.00 93.94 114 GLY A CA 1
ATOM 876 C C . GLY A 1 114 ? -4.182 15.821 -4.506 1.00 93.94 114 GLY A C 1
ATOM 877 O O . GLY A 1 114 ? -5.082 15.030 -4.229 1.00 93.94 114 GLY A O 1
ATOM 878 N N . SER A 1 115 ? -3.631 15.872 -5.727 1.00 94.75 115 SER A N 1
ATOM 879 C CA . SER A 1 115 ? -3.905 14.871 -6.772 1.00 94.75 115 SER A CA 1
ATOM 880 C C . SER A 1 115 ? -3.134 13.569 -6.533 1.00 94.75 115 SER A C 1
ATOM 882 O O . SER A 1 115 ? -3.541 12.511 -7.018 1.00 94.75 115 SER A O 1
ATOM 884 N N . VAL A 1 116 ? -2.046 13.644 -5.760 1.00 98.31 116 VAL A N 1
ATOM 885 C CA . VAL A 1 116 ? -1.272 12.509 -5.255 1.00 98.31 116 VAL A CA 1
ATOM 886 C C . VAL A 1 116 ? -1.197 12.599 -3.733 1.00 98.31 116 VAL A C 1
ATOM 888 O O . VAL A 1 116 ? -0.875 13.658 -3.203 1.00 98.31 116 VAL A O 1
ATOM 891 N N . LEU A 1 117 ? -1.454 11.496 -3.029 1.00 98.56 117 LEU A N 1
ATOM 892 C CA . LEU A 1 117 ? -1.294 11.373 -1.577 1.00 98.56 117 LEU A CA 1
ATOM 893 C C . LEU A 1 117 ? -0.369 10.198 -1.239 1.00 98.56 117 LEU A C 1
ATOM 895 O O . LEU A 1 117 ? -0.203 9.267 -2.029 1.00 98.56 117 LEU A O 1
ATOM 899 N N . LEU A 1 118 ? 0.221 10.238 -0.045 1.00 98.25 118 LEU A N 1
ATOM 900 C CA . LEU A 1 118 ? 1.144 9.214 0.446 1.00 98.25 118 LEU A CA 1
ATOM 901 C C . LEU A 1 118 ? 0.593 8.609 1.737 1.00 98.25 118 LEU A C 1
ATOM 903 O O . LEU A 1 118 ? 0.520 9.287 2.761 1.00 98.25 118 LEU A O 1
ATOM 907 N N . GLU A 1 119 ? 0.224 7.333 1.697 1.00 97.19 119 GLU A N 1
ATOM 908 C CA . GLU A 1 119 ? -0.206 6.572 2.869 1.00 97.19 119 GLU A CA 1
ATOM 909 C C . GLU A 1 119 ? 0.992 5.776 3.409 1.00 97.19 119 GLU A C 1
ATOM 911 O O . GLU A 1 119 ? 1.454 4.820 2.797 1.00 97.19 119 GLU A O 1
ATOM 916 N N . SER A 1 120 ? 1.542 6.197 4.547 1.00 94.69 120 SER A N 1
ATOM 917 C CA . SER A 1 120 ? 2.812 5.680 5.084 1.00 94.69 120 SER A CA 1
ATOM 918 C C . SER A 1 120 ? 2.656 4.792 6.324 1.00 94.69 120 SER A C 1
ATOM 920 O O . SER A 1 120 ? 3.630 4.554 7.039 1.00 94.69 120 SER A O 1
ATOM 922 N N . SER A 1 121 ? 1.447 4.304 6.614 1.00 92.06 121 SER A N 1
ATOM 923 C CA . SER A 1 121 ? 1.160 3.476 7.789 1.00 92.06 121 SER A CA 1
ATOM 924 C C . SER A 1 121 ? 0.807 2.029 7.461 1.00 92.06 121 SER A C 1
ATOM 926 O O . SER A 1 121 ? 0.922 1.194 8.360 1.00 92.06 121 SER A O 1
ATOM 928 N N . ALA A 1 122 ? 0.385 1.699 6.236 1.00 94.00 122 ALA A N 1
ATOM 929 C CA . ALA A 1 122 ? 0.011 0.331 5.896 1.00 94.00 122 ALA A CA 1
ATOM 930 C C . ALA A 1 122 ? 1.199 -0.630 5.961 1.00 94.00 122 ALA A C 1
ATOM 932 O O . ALA A 1 122 ? 2.245 -0.413 5.358 1.00 94.00 122 ALA A O 1
ATOM 933 N N . LEU A 1 123 ? 1.016 -1.743 6.663 1.00 92.44 123 LEU A N 1
ATOM 934 C CA . LEU A 1 123 ? 2.038 -2.774 6.816 1.00 92.44 123 LEU A CA 1
ATOM 935 C C . LEU A 1 123 ? 1.710 -4.031 6.020 1.00 92.44 123 LEU A C 1
ATOM 937 O O . LEU A 1 123 ? 2.566 -4.894 5.885 1.00 92.44 123 LEU A O 1
ATOM 941 N N . ASP A 1 124 ? 0.488 -4.169 5.506 1.00 94.12 124 ASP A N 1
ATOM 942 C CA . ASP A 1 124 ? 0.037 -5.312 4.717 1.00 94.12 124 ASP A CA 1
ATOM 943 C C . ASP A 1 124 ? -0.980 -4.908 3.643 1.00 94.12 124 ASP A C 1
ATOM 945 O O . ASP A 1 124 ? -1.463 -3.780 3.619 1.00 94.12 124 ASP A O 1
ATOM 949 N N . SER A 1 125 ? -1.310 -5.831 2.737 1.00 95.44 125 SER A N 1
ATOM 950 C CA . SER A 1 125 ? -2.199 -5.560 1.600 1.00 95.44 125 SER A CA 1
ATOM 951 C C . SER A 1 125 ? -3.625 -5.152 1.990 1.00 95.44 125 SER A C 1
ATOM 953 O O . SER A 1 125 ? -4.271 -4.451 1.219 1.00 95.44 125 SER A O 1
ATOM 955 N N . TYR A 1 126 ? -4.119 -5.586 3.154 1.00 95.94 126 TYR A N 1
ATOM 956 C CA . TYR A 1 126 ? -5.441 -5.182 3.635 1.00 95.94 126 TYR A CA 1
ATOM 957 C C . TYR A 1 126 ? -5.394 -3.733 4.123 1.00 95.94 126 TYR A C 1
ATOM 959 O O . TYR A 1 126 ? -6.214 -2.912 3.718 1.00 95.94 126 TYR A O 1
ATOM 967 N N . GLN A 1 127 ? -4.376 -3.391 4.920 1.00 95.06 127 GLN A N 1
ATOM 968 C CA . GLN A 1 127 ? -4.143 -2.022 5.371 1.00 95.06 127 GLN A CA 1
ATOM 969 C C . GLN A 1 127 ? -3.871 -1.074 4.207 1.00 95.06 127 GLN A C 1
ATOM 971 O O . GLN A 1 127 ? -4.330 0.059 4.253 1.00 95.06 127 GLN A O 1
ATOM 976 N N . ASN A 1 128 ? -3.206 -1.538 3.143 1.00 97.75 128 ASN A N 1
ATOM 977 C CA . ASN A 1 128 ? -2.994 -0.725 1.947 1.00 97.75 128 ASN A CA 1
ATOM 978 C C . ASN A 1 128 ? -4.326 -0.225 1.371 1.00 97.75 128 ASN A C 1
ATOM 980 O O . ASN A 1 128 ? -4.467 0.950 1.042 1.00 97.75 128 ASN A O 1
ATOM 984 N N . LEU A 1 129 ? -5.324 -1.109 1.288 1.00 97.88 129 LEU A N 1
ATOM 985 C CA . LEU A 1 129 ? -6.659 -0.748 0.824 1.00 97.88 129 LEU A CA 1
ATOM 986 C C . LEU A 1 129 ? -7.392 0.119 1.856 1.00 97.88 129 LEU A C 1
ATOM 988 O O . LEU A 1 129 ? -7.824 1.224 1.533 1.00 97.88 129 LEU A O 1
ATOM 992 N N . LEU A 1 130 ? -7.497 -0.355 3.099 1.00 96.44 130 LEU A N 1
ATOM 993 C CA . LEU A 1 130 ? -8.256 0.319 4.151 1.00 96.44 130 LEU A CA 1
ATOM 994 C C . LEU A 1 130 ? -7.728 1.730 4.438 1.00 96.44 130 LEU A C 1
ATOM 996 O O . LEU A 1 130 ? -8.496 2.689 4.421 1.00 96.44 130 LEU A O 1
ATOM 1000 N N . HIS A 1 131 ? -6.429 1.875 4.698 1.00 96.25 131 HIS A N 1
ATOM 1001 C CA . HIS A 1 131 ? -5.849 3.169 5.048 1.00 96.25 131 HIS A CA 1
ATOM 1002 C C . HIS A 1 131 ? -5.943 4.155 3.881 1.00 96.25 131 HIS A C 1
ATOM 1004 O O . HIS A 1 131 ? -6.182 5.335 4.109 1.00 96.25 131 HIS A O 1
ATOM 1010 N N . SER A 1 132 ? -5.835 3.682 2.637 1.00 98.38 132 SER A N 1
ATOM 1011 C CA . SER A 1 132 ? -5.999 4.539 1.458 1.00 98.38 132 SER A CA 1
ATOM 1012 C C . SER A 1 132 ? -7.434 5.041 1.298 1.00 98.38 132 SER A C 1
ATOM 1014 O O . SER A 1 132 ? -7.635 6.195 0.933 1.00 98.38 132 SER A O 1
ATOM 1016 N N . ILE A 1 133 ? -8.442 4.223 1.624 1.00 97.31 133 ILE A N 1
ATOM 1017 C CA . ILE A 1 133 ? -9.849 4.656 1.657 1.00 97.31 133 ILE A CA 1
ATOM 1018 C C . ILE A 1 133 ? -10.062 5.723 2.737 1.00 97.31 133 ILE A C 1
ATOM 1020 O O . ILE A 1 133 ? -10.707 6.741 2.481 1.00 97.31 133 ILE A O 1
ATOM 1024 N N . LEU A 1 134 ? -9.497 5.511 3.930 1.00 96.56 134 LEU A N 1
ATOM 1025 C CA . LEU A 1 134 ? -9.567 6.478 5.027 1.00 96.56 134 LEU A CA 1
ATOM 1026 C C . LEU A 1 134 ? -8.872 7.796 4.657 1.00 96.56 134 LEU A C 1
ATOM 1028 O O . LEU A 1 134 ? -9.466 8.856 4.840 1.00 96.56 134 LEU A O 1
ATOM 1032 N N . LEU A 1 135 ? -7.670 7.736 4.076 1.00 97.00 135 LEU A N 1
ATOM 1033 C CA . LEU A 1 135 ? -6.906 8.905 3.635 1.00 97.00 135 LEU A CA 1
ATOM 1034 C C . LEU A 1 135 ? -7.626 9.665 2.511 1.00 97.00 135 LEU A C 1
ATOM 1036 O O . LEU A 1 135 ? -7.687 10.894 2.533 1.00 97.00 135 LEU A O 1
ATOM 1040 N N . PHE A 1 136 ? -8.230 8.947 1.561 1.00 97.25 136 PHE A N 1
ATOM 1041 C CA . PHE A 1 136 ? -9.050 9.549 0.511 1.00 97.25 136 PHE A CA 1
ATOM 1042 C C . PHE A 1 136 ? -10.220 10.339 1.112 1.00 97.25 136 PHE A C 1
ATOM 1044 O O . PHE A 1 136 ? -10.428 11.503 0.763 1.00 97.25 136 PHE A O 1
ATOM 1051 N N . HIS A 1 137 ? -10.954 9.747 2.058 1.00 95.50 137 HIS A N 1
ATOM 1052 C CA . HIS A 1 137 ? -12.049 10.437 2.738 1.00 95.50 137 HIS A CA 1
ATOM 1053 C C . HIS A 1 137 ? -11.557 11.599 3.602 1.00 95.50 137 HIS A C 1
ATOM 1055 O O . HIS A 1 137 ? -12.179 12.656 3.617 1.00 95.50 137 HIS A O 1
ATOM 1061 N N . GLN A 1 138 ? -10.434 11.447 4.301 1.00 93.94 138 GLN A N 1
ATOM 1062 C CA . GLN A 1 138 ? -9.842 12.524 5.091 1.00 93.94 138 GLN A CA 1
ATOM 1063 C C . GLN A 1 138 ? -9.532 13.752 4.223 1.00 93.94 138 GLN A C 1
ATOM 1065 O O . GLN A 1 138 ? -9.796 14.878 4.642 1.00 93.94 138 GLN A O 1
ATOM 1070 N N . GLN A 1 139 ? -9.026 13.534 3.006 1.00 94.69 139 GLN A N 1
ATOM 1071 C CA . GLN A 1 139 ? -8.676 14.607 2.078 1.00 94.69 139 GLN A CA 1
ATOM 1072 C C . GLN A 1 139 ? -9.900 15.247 1.405 1.00 94.69 139 GLN A C 1
ATOM 1074 O O . GLN A 1 139 ? -9.894 16.442 1.114 1.00 94.69 139 GLN A O 1
ATOM 1079 N N . THR A 1 140 ? -10.941 14.464 1.122 1.00 93.62 140 THR A N 1
ATOM 1080 C CA . THR A 1 140 ? -12.027 14.879 0.211 1.00 93.62 140 THR A CA 1
ATOM 1081 C C . THR A 1 140 ? -13.380 15.041 0.896 1.00 93.62 140 THR A C 1
ATOM 1083 O O . THR A 1 140 ? -14.285 15.647 0.331 1.00 93.62 140 THR A O 1
ATOM 1086 N N . SER A 1 141 ? -13.531 14.511 2.113 1.00 93.12 141 SER A N 1
ATOM 1087 C CA . SER A 1 141 ? -14.815 14.301 2.803 1.00 93.12 141 SER A CA 1
ATOM 1088 C C . SER A 1 141 ? -15.822 13.451 2.009 1.00 93.12 141 SER A C 1
ATOM 1090 O O . SER A 1 141 ? -17.024 13.506 2.266 1.00 93.12 141 SER A O 1
ATOM 1092 N N . ILE A 1 142 ? -15.337 12.671 1.038 1.00 93.19 142 ILE A N 1
ATOM 1093 C CA . ILE A 1 142 ? -16.111 11.773 0.178 1.00 93.19 142 ILE A CA 1
ATOM 1094 C C . ILE A 1 142 ? -15.445 10.399 0.225 1.00 93.19 142 ILE A C 1
ATOM 1096 O O . ILE A 1 142 ? -14.224 10.288 0.243 1.00 93.19 142 ILE A O 1
ATOM 1100 N N . TRP A 1 143 ? -16.228 9.327 0.245 1.00 95.25 143 TRP A N 1
ATOM 1101 C CA . TRP A 1 143 ? -15.666 7.985 0.103 1.00 95.25 143 TRP A CA 1
ATOM 1102 C C . TRP A 1 143 ? -15.539 7.612 -1.378 1.00 95.25 143 TRP A C 1
ATOM 1104 O O . TRP A 1 143 ? -16.405 7.987 -2.176 1.00 95.25 143 TRP A O 1
ATOM 1114 N N . PRO A 1 144 ? -14.505 6.848 -1.764 1.00 95.69 144 PRO A N 1
ATOM 1115 C CA . PRO A 1 144 ? -14.310 6.477 -3.157 1.00 95.69 144 PRO A CA 1
ATOM 1116 C C . PRO A 1 144 ? -15.458 5.588 -3.657 1.00 95.69 144 PRO A C 1
ATOM 1118 O O . PRO A 1 144 ? -15.795 4.571 -3.051 1.00 95.69 144 PRO A O 1
ATOM 1121 N N . GLN A 1 145 ? -16.038 5.962 -4.796 1.00 94.75 145 GLN A N 1
ATOM 1122 C CA . GLN A 1 145 ? -17.075 5.193 -5.492 1.00 94.75 145 GLN A CA 1
ATOM 1123 C C . GLN A 1 145 ? -16.461 4.089 -6.360 1.00 94.75 145 GLN A C 1
ATOM 1125 O O . GLN A 1 145 ? -17.043 3.019 -6.531 1.00 94.75 145 GLN A O 1
ATOM 1130 N N . ARG A 1 146 ? -15.258 4.344 -6.889 1.00 95.88 146 ARG A N 1
ATOM 1131 C CA . ARG A 1 146 ? -14.457 3.394 -7.667 1.00 95.88 146 ARG A CA 1
ATOM 1132 C C . ARG A 1 146 ? -13.047 3.326 -7.099 1.00 95.88 146 ARG A C 1
ATOM 1134 O O . ARG A 1 146 ? -12.493 4.355 -6.712 1.00 95.88 146 ARG A O 1
ATOM 1141 N N . ILE A 1 147 ? -12.459 2.132 -7.094 1.00 98.44 147 ILE A N 1
ATOM 1142 C CA . ILE A 1 147 ? -11.084 1.894 -6.652 1.00 98.44 147 ILE A CA 1
ATOM 1143 C C . ILE A 1 147 ? -10.348 1.081 -7.725 1.00 98.44 147 ILE A C 1
ATOM 1145 O O . ILE A 1 147 ? -10.693 -0.074 -7.973 1.00 98.44 147 ILE A O 1
ATOM 1149 N N . SER A 1 148 ? -9.322 1.671 -8.338 1.00 98.62 148 SER A N 1
ATOM 1150 C CA . SER A 1 148 ? -8.404 0.974 -9.249 1.00 98.62 148 SER A CA 1
ATOM 1151 C C . SER A 1 148 ? -7.086 0.712 -8.536 1.00 98.62 148 SER A C 1
ATOM 1153 O O . SER A 1 148 ? -6.396 1.649 -8.154 1.00 98.62 148 SER A O 1
ATOM 1155 N N . ILE A 1 149 ? -6.729 -0.553 -8.352 1.00 98.81 149 ILE A N 1
ATOM 1156 C CA . ILE A 1 149 ? -5.496 -0.976 -7.693 1.00 98.81 149 ILE A CA 1
ATOM 1157 C C . ILE A 1 149 ? -4.471 -1.337 -8.761 1.00 98.81 149 ILE A C 1
ATOM 1159 O O . ILE A 1 149 ? -4.603 -2.368 -9.408 1.00 98.81 149 ILE A O 1
ATOM 1163 N N . VAL A 1 150 ? -3.433 -0.529 -8.928 1.00 98.88 150 VAL A N 1
ATOM 1164 C CA . VAL A 1 150 ? -2.324 -0.830 -9.835 1.00 98.88 150 VAL A CA 1
ATOM 1165 C C . VAL A 1 150 ? -1.272 -1.634 -9.080 1.00 98.88 150 VAL A C 1
ATOM 1167 O O . VAL A 1 150 ? -0.669 -1.137 -8.130 1.00 98.88 150 VAL A O 1
ATOM 1170 N N . GLY A 1 151 ? -1.063 -2.886 -9.479 1.00 98.19 151 GLY A N 1
ATOM 1171 C CA . GLY A 1 151 ? -0.148 -3.789 -8.784 1.00 98.19 151 GLY A CA 1
ATOM 1172 C C . GLY A 1 151 ? -0.008 -5.134 -9.486 1.00 98.19 151 GLY A C 1
ATOM 1173 O O . GLY A 1 151 ? -0.341 -5.277 -10.657 1.00 98.19 151 GLY A O 1
ATOM 1174 N N . PHE A 1 152 ? 0.479 -6.147 -8.773 1.00 98.19 152 PHE A N 1
ATOM 1175 C CA . PHE A 1 152 ? 0.667 -7.481 -9.351 1.00 98.19 152 PHE A CA 1
ATOM 1176 C C . PHE A 1 152 ? -0.658 -8.166 -9.714 1.00 98.19 152 PHE A C 1
ATOM 1178 O O . PHE A 1 152 ? -1.552 -8.299 -8.871 1.00 98.19 152 PHE A O 1
ATOM 1185 N N . ALA A 1 153 ? -0.759 -8.682 -10.940 1.00 97.94 153 ALA A N 1
ATOM 1186 C CA . ALA A 1 153 ? -1.926 -9.416 -11.417 1.00 97.94 153 ALA A CA 1
ATOM 1187 C C . ALA A 1 153 ? -2.114 -10.734 -10.657 1.00 97.94 153 ALA A C 1
ATOM 1189 O O . ALA A 1 153 ? -3.245 -11.084 -10.318 1.00 97.94 153 ALA A O 1
ATOM 1190 N N . PHE A 1 154 ? -1.030 -11.426 -10.292 1.00 96.44 154 PHE A N 1
ATOM 1191 C CA . PHE A 1 154 ? -1.126 -12.660 -9.502 1.00 96.44 154 PHE A CA 1
ATOM 1192 C C . PHE A 1 154 ? -1.711 -12.452 -8.089 1.00 96.44 154 PHE A C 1
ATOM 1194 O O . PHE A 1 154 ? -2.146 -13.417 -7.466 1.00 96.44 154 PHE A O 1
ATOM 1201 N N . LYS A 1 155 ? -1.777 -11.206 -7.585 1.00 97.38 155 LYS A N 1
ATOM 1202 C CA . LYS A 1 155 ? -2.426 -10.842 -6.307 1.00 97.38 155 LYS A CA 1
ATOM 1203 C C . LYS A 1 155 ? -3.903 -10.459 -6.466 1.00 97.38 155 LYS A C 1
ATOM 1205 O O . LYS A 1 155 ? -4.557 -10.188 -5.458 1.00 97.38 155 LYS A O 1
ATOM 1210 N N . ARG A 1 156 ? -4.431 -10.423 -7.700 1.00 97.81 156 ARG A N 1
ATOM 1211 C CA . ARG A 1 156 ? -5.772 -9.911 -8.034 1.00 97.81 156 ARG A CA 1
ATOM 1212 C C . ARG A 1 156 ? -6.865 -10.506 -7.170 1.00 97.81 156 ARG A C 1
ATOM 1214 O O . ARG A 1 156 ? -7.597 -9.746 -6.544 1.00 97.81 156 ARG A O 1
ATOM 1221 N N . ALA A 1 157 ? -6.936 -11.838 -7.128 1.00 96.88 157 ALA A N 1
ATOM 1222 C CA . ALA A 1 157 ? -7.963 -12.544 -6.376 1.00 96.88 157 ALA A CA 1
ATOM 1223 C C . ALA A 1 157 ? -7.993 -12.010 -4.942 1.00 96.88 157 ALA A C 1
ATOM 1225 O O . ALA A 1 157 ? -9.013 -11.488 -4.505 1.00 96.88 157 ALA A O 1
ATOM 1226 N N . ARG A 1 158 ? -6.850 -12.006 -4.234 1.00 96.88 158 ARG A N 1
ATOM 1227 C CA . ARG A 1 158 ? -6.772 -11.542 -2.836 1.00 96.88 158 ARG A CA 1
ATOM 1228 C C . ARG A 1 158 ? -7.324 -10.128 -2.653 1.00 96.88 158 ARG A C 1
ATOM 1230 O O . ARG A 1 158 ? -8.006 -9.873 -1.665 1.00 96.88 158 ARG A O 1
ATOM 1237 N N . MET A 1 159 ? -7.034 -9.217 -3.578 1.00 97.50 159 MET A N 1
ATOM 1238 C CA . MET A 1 159 ? -7.514 -7.839 -3.481 1.00 97.50 159 MET A CA 1
ATOM 1239 C C . MET A 1 159 ? -9.023 -7.729 -3.753 1.00 97.50 159 MET A C 1
ATOM 1241 O O . MET A 1 159 ? -9.725 -7.080 -2.983 1.00 97.50 159 MET A O 1
ATOM 1245 N N . GLU A 1 160 ? -9.520 -8.352 -4.826 1.00 96.94 160 GLU A N 1
ATOM 1246 C CA . GLU A 1 160 ? -10.907 -8.189 -5.295 1.00 96.94 160 GLU A CA 1
ATOM 1247 C C . GLU A 1 160 ? -11.921 -9.086 -4.571 1.00 96.94 160 GLU A C 1
ATOM 1249 O O . GLU A 1 160 ? -13.073 -8.696 -4.421 1.00 96.94 160 GLU A O 1
ATOM 1254 N N . GLU A 1 161 ? -11.518 -10.274 -4.125 1.00 95.69 161 GLU A N 1
ATOM 1255 C CA . GLU A 1 161 ? -12.426 -11.291 -3.575 1.00 95.69 161 GLU A CA 1
ATOM 1256 C C . GLU A 1 161 ? -12.285 -11.477 -2.058 1.00 95.69 161 GLU A C 1
ATOM 1258 O O . GLU A 1 161 ? -13.191 -12.010 -1.424 1.00 95.69 161 GLU A O 1
ATOM 1263 N N . LEU A 1 162 ? -11.155 -11.073 -1.458 1.00 95.75 162 LEU A N 1
ATOM 1264 C CA . LEU A 1 162 ? -10.982 -11.132 -0.001 1.00 95.75 162 LEU A CA 1
ATOM 1265 C C . LEU A 1 162 ? -11.010 -9.745 0.618 1.00 95.75 162 LEU A C 1
ATOM 1267 O O . LEU A 1 162 ? -11.898 -9.468 1.416 1.00 95.75 162 LEU A O 1
ATOM 1271 N N . HIS A 1 163 ? -10.079 -8.859 0.255 1.00 95.81 163 HIS A N 1
ATOM 1272 C CA . HIS A 1 163 ? -9.985 -7.549 0.911 1.00 95.81 163 HIS A CA 1
ATOM 1273 C C . HIS A 1 163 ? -11.180 -6.655 0.603 1.00 95.81 163 HIS A C 1
ATOM 1275 O O . HIS A 1 163 ? -11.695 -6.009 1.511 1.00 95.81 163 HIS A O 1
ATOM 1281 N N . ALA A 1 164 ? -11.650 -6.639 -0.647 1.00 95.00 164 ALA A N 1
ATOM 1282 C CA . ALA A 1 164 ? -12.853 -5.892 -0.996 1.00 95.00 164 ALA A CA 1
ATOM 1283 C C . ALA A 1 164 ? -14.079 -6.431 -0.241 1.00 95.00 164 ALA A C 1
ATOM 1285 O O . ALA A 1 164 ? -14.802 -5.646 0.362 1.00 95.00 164 ALA A O 1
ATOM 1286 N N . THR A 1 165 ? -14.260 -7.754 -0.181 1.00 93.12 165 THR A N 1
ATOM 1287 C CA . THR A 1 165 ? -15.351 -8.392 0.577 1.00 93.12 165 THR A CA 1
ATOM 1288 C C . THR A 1 165 ? -15.261 -8.128 2.075 1.00 93.12 165 THR A C 1
ATOM 1290 O O . THR A 1 165 ? -16.261 -7.825 2.715 1.00 93.12 165 THR A O 1
ATOM 1293 N N . ALA A 1 166 ? -14.058 -8.159 2.651 1.00 92.00 166 ALA A N 1
ATOM 1294 C CA . ALA A 1 166 ? -13.842 -7.848 4.064 1.00 92.00 166 ALA A CA 1
ATOM 1295 C C . ALA A 1 166 ? -14.293 -6.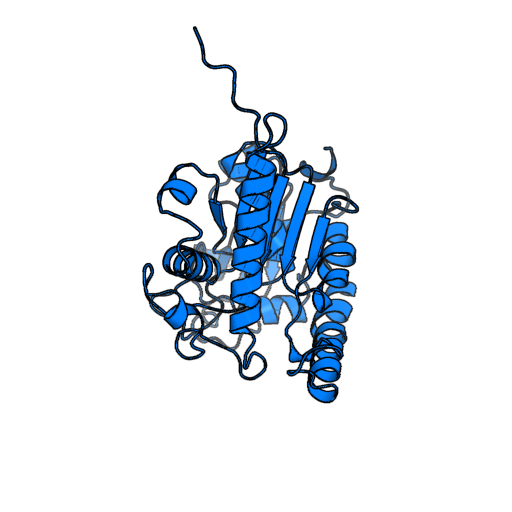427 4.444 1.00 92.00 166 ALA A C 1
ATOM 1297 O O . ALA A 1 166 ? -14.552 -6.161 5.619 1.00 92.00 166 ALA A O 1
ATOM 1298 N N . LEU A 1 167 ? -14.350 -5.527 3.459 1.00 92.25 167 LEU A N 1
ATOM 1299 C CA . LEU A 1 167 ? -14.696 -4.119 3.606 1.00 92.25 167 LEU A CA 1
ATOM 1300 C C . LEU A 1 167 ? -16.067 -3.758 3.003 1.00 92.25 167 LEU A C 1
ATOM 1302 O O . LEU A 1 167 ? -16.415 -2.581 3.040 1.00 92.25 167 LEU A O 1
ATOM 1306 N N . GLY A 1 168 ? -16.825 -4.710 2.444 1.00 91.81 168 GLY A N 1
ATOM 1307 C CA . GLY A 1 168 ? -18.109 -4.435 1.777 1.00 91.81 168 GLY A CA 1
ATOM 1308 C C . GLY A 1 168 ? -17.976 -3.603 0.491 1.00 91.81 168 GLY A C 1
ATOM 1309 O O . GLY A 1 168 ? -18.782 -2.713 0.221 1.00 91.81 168 GLY A O 1
ATOM 1310 N N . LEU A 1 169 ? -16.899 -3.817 -0.272 1.00 92.38 169 LEU A N 1
ATOM 1311 C CA . LEU A 1 169 ? -16.530 -3.051 -1.474 1.00 92.38 169 LEU A CA 1
ATOM 1312 C C . LEU A 1 169 ? -16.565 -3.893 -2.757 1.00 92.38 169 LEU A C 1
ATOM 1314 O O . LEU A 1 169 ? -15.908 -3.561 -3.753 1.00 92.38 169 LEU A O 1
ATOM 1318 N N . GLU A 1 170 ? -17.305 -4.997 -2.752 1.00 90.06 170 GLU A N 1
ATOM 1319 C CA . GLU A 1 170 ? -17.432 -5.886 -3.898 1.00 90.06 170 GLU A CA 1
ATOM 1320 C C . GLU A 1 170 ? -17.898 -5.125 -5.142 1.00 90.06 170 GLU A C 1
ATOM 1322 O O . GLU A 1 170 ? -18.805 -4.295 -5.117 1.00 90.06 170 GLU A O 1
ATOM 1327 N N . GLY A 1 171 ? -17.233 -5.391 -6.265 1.00 91.38 171 GLY A N 1
ATOM 1328 C CA . GLY A 1 171 ? -17.530 -4.736 -7.538 1.00 91.38 171 GLY A CA 1
ATOM 1329 C C . GLY A 1 171 ? -16.999 -3.305 -7.681 1.00 91.38 171 GLY A C 1
ATOM 1330 O O . GLY A 1 171 ? -16.945 -2.824 -8.813 1.00 91.38 171 GLY A O 1
ATOM 1331 N N . ARG A 1 172 ? -16.549 -2.650 -6.599 1.00 94.88 172 ARG A N 1
ATOM 1332 C CA . ARG A 1 172 ? -15.934 -1.306 -6.645 1.00 94.88 172 ARG A CA 1
ATOM 1333 C C . ARG A 1 172 ? -14.419 -1.339 -6.785 1.00 94.88 172 ARG A C 1
ATOM 1335 O O . ARG A 1 172 ? -13.836 -0.384 -7.296 1.00 94.88 172 ARG A O 1
ATOM 1342 N N . VAL A 1 173 ? -13.796 -2.421 -6.323 1.00 97.75 173 VAL A N 1
ATOM 1343 C CA . VAL A 1 173 ? -12.353 -2.657 -6.417 1.00 97.75 173 VAL A CA 1
ATOM 1344 C C . VAL A 1 173 ? -12.033 -3.423 -7.697 1.00 97.75 173 VAL A C 1
ATOM 1346 O O . VAL A 1 173 ? -12.598 -4.487 -7.949 1.00 97.75 173 VAL A O 1
ATOM 1349 N N . ARG A 1 174 ? -11.102 -2.893 -8.494 1.00 98.25 174 ARG A N 1
ATOM 1350 C CA . ARG A 1 174 ? -10.550 -3.547 -9.687 1.00 98.25 174 ARG A CA 1
ATOM 1351 C C . ARG A 1 174 ? -9.041 -3.451 -9.691 1.00 98.25 174 ARG A C 1
ATOM 1353 O O . ARG A 1 174 ? -8.499 -2.385 -9.424 1.00 98.25 174 ARG A O 1
ATOM 1360 N N . VAL A 1 175 ? -8.362 -4.545 -10.010 1.00 98.62 175 VAL A N 1
ATOM 1361 C CA . VAL A 1 175 ? -6.903 -4.551 -10.141 1.00 98.62 175 VAL A CA 1
ATOM 1362 C C . VAL A 1 175 ? -6.498 -4.255 -11.589 1.00 98.62 175 VAL A C 1
ATOM 1364 O O . VAL A 1 175 ? -6.935 -4.925 -12.522 1.00 98.62 175 VAL A O 1
ATOM 1367 N N . GLU A 1 176 ? -5.624 -3.281 -11.789 1.00 98.44 176 GLU A N 1
ATOM 1368 C CA . GLU A 1 176 ? -4.854 -3.092 -13.018 1.00 98.44 176 GLU A CA 1
ATOM 1369 C C . GLU A 1 176 ? -3.553 -3.887 -12.853 1.00 98.44 176 GLU A C 1
ATOM 1371 O O . GLU A 1 176 ? -2.602 -3.452 -12.199 1.00 98.44 176 GLU A O 1
ATOM 1376 N N . GLY A 1 177 ? -3.581 -5.133 -13.328 1.00 97.94 177 GLY A N 1
ATOM 1377 C CA . GLY A 1 177 ? -2.579 -6.142 -13.002 1.00 97.94 177 GLY A CA 1
ATOM 1378 C C . GLY A 1 177 ? -1.386 -6.107 -13.950 1.00 97.94 177 GLY A C 1
ATOM 1379 O O . GLY A 1 177 ? -1.563 -6.311 -15.148 1.00 97.94 177 GLY A O 1
ATOM 1380 N N . ILE A 1 178 ? -0.185 -5.929 -13.407 1.00 98.25 178 ILE A N 1
ATOM 1381 C CA . ILE A 1 178 ? 1.085 -5.962 -14.138 1.00 98.25 178 ILE A CA 1
ATOM 1382 C C . ILE A 1 178 ? 2.032 -6.899 -13.384 1.00 98.25 178 ILE A C 1
ATOM 1384 O O . ILE A 1 178 ? 2.425 -6.610 -12.250 1.00 98.25 178 ILE A O 1
ATOM 1388 N N . ASP A 1 179 ? 2.368 -8.027 -14.007 1.00 97.69 179 ASP A N 1
ATOM 1389 C CA . ASP A 1 179 ? 3.276 -9.033 -13.453 1.00 97.69 179 ASP A CA 1
ATOM 1390 C C . ASP A 1 179 ? 4.709 -8.858 -13.990 1.00 97.69 179 ASP A C 1
ATOM 1392 O O . ASP A 1 179 ? 4.908 -8.258 -15.048 1.00 97.69 179 ASP A O 1
ATOM 1396 N N . PRO A 1 180 ? 5.726 -9.379 -13.282 1.00 96.94 180 PRO A N 1
ATOM 1397 C CA . PRO A 1 180 ? 7.091 -9.424 -13.789 1.00 96.94 180 PRO A CA 1
ATOM 1398 C C . PRO A 1 180 ? 7.224 -10.208 -15.093 1.00 96.94 180 PRO A C 1
ATOM 1400 O O . PRO A 1 180 ? 6.513 -11.191 -15.301 1.00 96.94 180 PRO A O 1
ATOM 1403 N N . GLY A 1 181 ? 8.212 -9.841 -15.917 1.00 95.81 181 GLY A N 1
ATOM 1404 C CA . GLY A 1 181 ? 8.492 -10.512 -17.190 1.00 95.81 181 GLY A CA 1
ATOM 1405 C C . GLY A 1 181 ? 8.694 -12.021 -17.033 1.00 95.81 181 GLY A C 1
ATOM 1406 O O . GLY A 1 181 ? 8.192 -12.795 -17.840 1.00 95.81 181 GLY A O 1
ATOM 1407 N N . TYR A 1 182 ? 9.306 -12.457 -15.927 1.00 96.12 182 TYR A N 1
ATOM 1408 C CA . TYR A 1 182 ? 9.488 -13.879 -15.631 1.00 96.12 182 TYR A CA 1
ATOM 1409 C C . TYR A 1 182 ? 8.190 -14.673 -15.442 1.00 96.12 182 TYR A C 1
ATOM 1411 O O . TYR A 1 182 ? 8.235 -15.899 -15.433 1.00 96.12 182 TYR A O 1
ATOM 1419 N N . MET A 1 183 ? 7.041 -14.008 -15.280 1.00 95.88 183 MET A N 1
ATOM 1420 C CA . MET A 1 183 ? 5.724 -14.635 -15.129 1.00 95.88 183 MET A CA 1
ATOM 1421 C C . MET A 1 183 ? 4.913 -14.696 -16.428 1.00 95.88 183 MET A C 1
ATOM 1423 O O . MET A 1 183 ? 3.862 -15.350 -16.447 1.00 95.88 183 MET A O 1
ATOM 1427 N N . ASP A 1 184 ? 5.391 -14.050 -17.490 1.00 93.56 184 ASP A N 1
ATOM 1428 C CA . ASP A 1 184 ? 4.762 -14.037 -18.804 1.00 93.56 184 ASP A CA 1
ATOM 1429 C C . ASP A 1 184 ? 5.452 -15.037 -19.736 1.00 93.56 184 ASP A C 1
ATOM 1431 O O . ASP A 1 184 ? 6.616 -14.874 -20.088 1.00 93.56 184 ASP A O 1
ATOM 1435 N N . SER A 1 185 ? 4.716 -16.059 -20.181 1.00 91.94 185 SER A N 1
ATOM 1436 C CA . SER A 1 185 ? 5.221 -17.073 -21.113 1.00 91.94 185 SER A CA 1
ATOM 1437 C C . SER A 1 185 ? 5.609 -16.530 -22.493 1.00 91.94 185 SER A C 1
ATOM 1439 O O . SER A 1 185 ? 6.246 -17.250 -23.258 1.00 91.94 185 SER A O 1
ATOM 1441 N N . GLY A 1 186 ? 5.192 -15.306 -22.834 1.00 93.56 186 GLY A N 1
ATOM 1442 C CA . GLY A 1 186 ? 5.587 -14.607 -24.056 1.00 93.56 186 GLY A CA 1
ATOM 1443 C C . GLY A 1 186 ? 6.825 -13.716 -23.911 1.00 93.56 186 GLY A C 1
ATOM 1444 O O . GLY A 1 186 ? 7.280 -13.171 -24.914 1.00 93.56 186 GLY A O 1
ATOM 1445 N N . SER A 1 187 ? 7.365 -13.553 -22.700 1.00 93.81 187 SER A N 1
ATOM 1446 C CA . SER A 1 187 ? 8.519 -12.691 -22.424 1.00 93.81 187 SER A CA 1
ATOM 1447 C C . SER A 1 187 ? 9.850 -13.430 -22.585 1.00 93.81 187 SER A C 1
ATOM 1449 O O . SER A 1 187 ? 9.956 -14.620 -22.291 1.00 93.81 187 SER A O 1
ATOM 1451 N N . GLU A 1 188 ? 10.904 -12.707 -22.976 1.00 92.69 188 GLU A N 1
ATOM 1452 C CA . GLU A 1 188 ? 12.283 -13.221 -22.972 1.00 92.69 188 GLU A CA 1
ATOM 1453 C C . GLU A 1 188 ? 12.782 -13.558 -21.556 1.00 92.69 188 GLU A C 1
ATOM 1455 O O . GLU A 1 188 ? 13.674 -14.385 -21.389 1.00 92.69 188 GLU A O 1
ATOM 1460 N N . GLU A 1 189 ? 12.186 -12.946 -20.528 1.00 92.94 189 GLU A N 1
ATOM 1461 C CA . GLU A 1 189 ? 12.518 -13.181 -19.120 1.00 92.94 189 GLU A CA 1
ATOM 1462 C C . GLU A 1 189 ? 11.808 -14.406 -18.522 1.00 92.94 189 GLU A C 1
ATOM 1464 O O . GLU A 1 189 ? 12.031 -14.709 -17.348 1.00 92.94 189 GLU A O 1
ATOM 1469 N N . TRP A 1 190 ? 10.938 -15.083 -19.286 1.00 95.94 190 TRP A N 1
ATOM 1470 C CA . TRP A 1 190 ? 10.084 -16.171 -18.807 1.00 95.94 190 TRP A CA 1
ATOM 1471 C C . TRP A 1 190 ? 10.859 -17.236 -18.023 1.00 95.94 190 TRP A C 1
ATOM 1473 O O . TRP A 1 190 ? 11.749 -17.909 -18.546 1.00 95.94 190 TRP A O 1
ATOM 1483 N N . ASP A 1 191 ? 10.440 -17.457 -16.778 1.00 96.44 191 ASP A N 1
ATOM 1484 C CA . ASP A 1 191 ? 10.947 -18.520 -15.920 1.00 96.44 191 ASP A CA 1
ATOM 1485 C C . ASP A 1 191 ? 9.759 -19.248 -15.297 1.00 96.44 191 ASP A C 1
ATOM 1487 O O . ASP A 1 191 ? 9.143 -18.799 -14.325 1.00 96.44 191 ASP A O 1
ATOM 1491 N N . ARG A 1 192 ? 9.446 -20.412 -15.870 1.00 96.62 192 ARG A N 1
ATOM 1492 C CA . ARG A 1 192 ? 8.321 -21.239 -15.436 1.00 96.62 192 ARG A CA 1
ATOM 1493 C C . ARG A 1 192 ? 8.411 -21.622 -13.963 1.00 96.62 192 ARG A C 1
ATOM 1495 O O . ARG A 1 192 ? 7.403 -21.553 -13.263 1.00 96.62 192 ARG A O 1
ATOM 1502 N N . GLU A 1 193 ? 9.584 -22.046 -13.502 1.00 97.00 193 GLU A N 1
ATOM 1503 C CA . GLU A 1 193 ? 9.748 -22.546 -12.138 1.00 97.00 193 GLU A CA 1
ATOM 1504 C C . GLU A 1 193 ? 9.580 -21.403 -11.137 1.00 97.00 193 GLU A C 1
ATOM 1506 O O . GLU A 1 193 ? 8.852 -21.528 -10.148 1.00 97.00 193 GLU A O 1
ATOM 1511 N N . ARG A 1 194 ? 10.200 -20.252 -11.420 1.00 95.81 194 ARG A N 1
ATOM 1512 C CA . ARG A 1 194 ? 10.045 -19.052 -10.600 1.00 95.81 194 ARG A CA 1
ATOM 1513 C C . ARG A 1 194 ? 8.599 -18.563 -10.595 1.00 95.81 194 ARG A C 1
ATOM 1515 O O . ARG A 1 194 ? 8.078 -18.267 -9.522 1.00 95.81 194 ARG A O 1
ATOM 1522 N N . ALA A 1 195 ? 7.932 -18.523 -11.747 1.00 96.38 195 ALA A N 1
ATOM 1523 C CA . ALA A 1 195 ? 6.536 -18.107 -11.849 1.00 96.38 195 ALA A CA 1
ATOM 1524 C C . ALA A 1 195 ? 5.591 -19.023 -11.054 1.00 96.38 195 ALA A C 1
ATOM 1526 O O . ALA A 1 195 ? 4.731 -18.533 -10.318 1.00 96.38 195 ALA A O 1
ATOM 1527 N N . GLU A 1 196 ? 5.754 -20.346 -11.163 1.00 96.56 196 GLU A N 1
ATOM 1528 C CA . GLU A 1 196 ? 4.979 -21.328 -10.394 1.00 96.56 196 GLU A CA 1
ATOM 1529 C C . GLU A 1 196 ? 5.232 -21.175 -8.887 1.00 96.56 196 GLU A C 1
ATOM 1531 O O . GLU A 1 196 ? 4.282 -21.137 -8.102 1.00 96.56 196 GLU A O 1
ATOM 1536 N N . ARG A 1 197 ? 6.492 -20.976 -8.479 1.00 96.56 197 ARG A N 1
ATOM 1537 C CA . ARG A 1 197 ? 6.865 -20.736 -7.079 1.00 96.56 197 ARG A CA 1
ATOM 1538 C C . ARG A 1 197 ? 6.256 -19.445 -6.525 1.00 96.56 197 ARG A C 1
ATOM 1540 O O . ARG A 1 197 ? 5.734 -19.460 -5.411 1.00 96.56 197 ARG A O 1
ATOM 1547 N N . THR A 1 198 ? 6.280 -18.350 -7.287 1.00 96.06 198 THR A N 1
ATOM 1548 C CA . THR A 1 198 ? 5.662 -17.070 -6.895 1.00 96.06 198 THR A CA 1
ATOM 1549 C C . THR A 1 198 ? 4.147 -17.218 -6.736 1.00 96.06 198 THR A C 1
ATOM 1551 O O . THR A 1 198 ? 3.590 -16.783 -5.726 1.00 96.06 198 THR A O 1
ATOM 1554 N N . ARG A 1 199 ? 3.475 -17.892 -7.681 1.00 96.12 199 ARG A N 1
ATOM 1555 C CA . ARG A 1 199 ? 2.027 -18.156 -7.612 1.00 96.12 199 ARG A CA 1
ATOM 1556 C C . ARG A 1 199 ? 1.657 -19.017 -6.408 1.00 96.12 199 ARG A C 1
ATOM 1558 O O . ARG A 1 199 ? 0.708 -18.691 -5.701 1.00 96.12 199 ARG A O 1
ATOM 1565 N N . GLU A 1 200 ? 2.414 -20.078 -6.139 1.00 96.19 200 GLU A N 1
ATOM 1566 C CA . GLU A 1 200 ? 2.187 -20.936 -4.971 1.00 96.19 200 GLU A CA 1
ATOM 1567 C C . GLU A 1 200 ? 2.437 -20.181 -3.656 1.00 96.19 200 GLU A C 1
ATOM 1569 O O . GLU A 1 200 ? 1.668 -20.320 -2.702 1.00 96.19 200 GLU A O 1
ATOM 1574 N N . GLY A 1 201 ? 3.468 -19.331 -3.613 1.00 94.75 201 GLY A N 1
ATOM 1575 C CA . GLY A 1 201 ? 3.747 -18.452 -2.479 1.00 94.75 201 GLY A CA 1
ATOM 1576 C C . GLY A 1 201 ? 2.589 -17.497 -2.178 1.00 94.75 201 GLY A C 1
ATOM 1577 O O . GLY A 1 201 ? 2.157 -17.402 -1.027 1.00 94.75 201 GLY A O 1
ATOM 1578 N N . GLU A 1 202 ? 2.034 -16.846 -3.206 1.00 96.25 202 GLU A N 1
ATOM 1579 C CA . GLU A 1 202 ? 0.838 -16.007 -3.065 1.00 96.25 202 GLU A CA 1
ATOM 1580 C C . GLU A 1 202 ? -0.390 -16.829 -2.655 1.00 96.25 202 GLU A C 1
ATOM 1582 O O . GLU A 1 202 ? -1.127 -16.408 -1.766 1.00 96.25 202 GLU A O 1
ATOM 1587 N N . ARG A 1 203 ? -0.599 -18.017 -3.234 1.00 95.25 203 ARG A N 1
ATOM 1588 C CA . ARG A 1 203 ? -1.739 -18.884 -2.909 1.00 95.25 203 ARG A CA 1
ATOM 1589 C C . ARG A 1 203 ? -1.741 -19.289 -1.434 1.00 95.25 203 ARG A C 1
ATOM 1591 O O . ARG A 1 203 ? -2.754 -19.125 -0.762 1.00 95.25 203 ARG A O 1
ATOM 1598 N N . ARG A 1 204 ? -0.611 -19.785 -0.920 1.00 92.06 204 ARG A N 1
ATOM 1599 C CA . ARG A 1 204 ? -0.495 -20.264 0.469 1.00 92.06 204 ARG A CA 1
ATOM 1600 C C . ARG A 1 204 ? -0.378 -19.121 1.471 1.00 92.06 204 ARG A C 1
ATOM 1602 O O . ARG A 1 204 ? -1.135 -19.034 2.430 1.00 92.06 204 ARG A O 1
ATOM 1609 N N . GLY A 1 205 ? 0.618 -18.256 1.271 1.00 87.25 205 GLY A N 1
ATOM 1610 C CA . GLY A 1 205 ? 0.999 -17.226 2.239 1.00 87.25 205 GLY A CA 1
ATOM 1611 C C . GLY A 1 205 ? 0.150 -15.960 2.158 1.00 87.25 205 GLY A C 1
ATOM 1612 O O . GLY A 1 205 ? 0.122 -15.184 3.117 1.00 87.25 205 GLY A O 1
ATOM 1613 N N . GLY A 1 206 ? -0.514 -15.758 1.019 1.00 91.69 206 GLY A N 1
ATOM 1614 C CA . GLY A 1 206 ? -1.480 -14.703 0.771 1.00 91.69 206 GLY A CA 1
ATOM 1615 C C . GLY A 1 206 ? -2.903 -15.235 0.867 1.00 91.69 206 GLY A C 1
ATOM 1616 O O . GLY A 1 206 ? -3.530 -15.139 1.916 1.00 91.69 206 G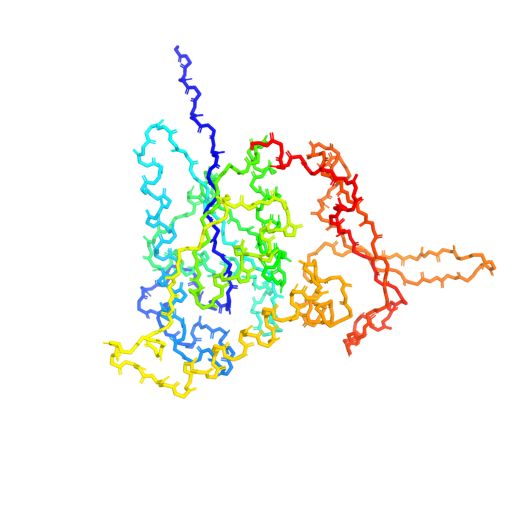LY A O 1
ATOM 1617 N N . TRP A 1 207 ? -3.422 -15.766 -0.233 1.00 94.06 207 TRP A N 1
ATOM 1618 C CA . TRP A 1 207 ? -4.838 -16.090 -0.387 1.00 94.06 207 TRP A CA 1
ATOM 1619 C C . TRP A 1 207 ? -5.408 -16.977 0.729 1.00 94.06 207 TRP A C 1
ATOM 1621 O O . TRP A 1 207 ? -6.376 -16.584 1.371 1.00 94.06 207 TRP A O 1
ATOM 1631 N N . GLU A 1 208 ? -4.820 -18.145 1.003 1.00 94.88 208 GLU A N 1
ATOM 1632 C CA . GLU A 1 208 ? -5.339 -19.074 2.020 1.00 94.88 208 GLU A CA 1
ATOM 1633 C C . GLU A 1 208 ? -5.322 -18.473 3.431 1.00 94.88 208 GLU A C 1
ATOM 1635 O O . GLU A 1 208 ? -6.318 -18.584 4.150 1.00 94.88 208 GLU A O 1
ATOM 1640 N N . ALA A 1 209 ? -4.236 -17.788 3.800 1.00 92.81 209 ALA A N 1
ATOM 1641 C CA . ALA A 1 209 ? -4.121 -17.119 5.094 1.00 92.81 209 ALA A CA 1
ATOM 1642 C C . ALA A 1 209 ? -5.205 -16.040 5.272 1.00 92.81 209 ALA A C 1
ATOM 1644 O O . ALA A 1 209 ? -5.898 -16.012 6.288 1.00 92.81 209 ALA A O 1
ATOM 1645 N N . TRP A 1 210 ? -5.410 -15.193 4.258 1.00 94.69 210 TRP A N 1
ATOM 1646 C CA . TRP A 1 210 ? -6.434 -14.143 4.294 1.00 94.69 210 TRP A CA 1
ATOM 1647 C C . TRP A 1 210 ? -7.856 -14.688 4.157 1.00 94.69 210 TRP A C 1
ATOM 1649 O O . TRP A 1 210 ? -8.784 -14.101 4.694 1.00 94.69 210 TRP A O 1
ATOM 1659 N N . ARG A 1 211 ? -8.065 -15.834 3.506 1.00 94.56 211 ARG A N 1
ATOM 1660 C CA . ARG A 1 211 ? -9.390 -16.466 3.434 1.00 94.56 211 ARG A CA 1
ATOM 1661 C C . ARG A 1 211 ? -9.879 -16.916 4.814 1.00 94.56 211 ARG A C 1
ATOM 1663 O O . ARG A 1 211 ? -11.071 -16.825 5.090 1.00 94.56 211 ARG A O 1
ATOM 1670 N N . GLY A 1 212 ? -8.974 -17.404 5.665 1.00 89.38 212 GLY A N 1
ATOM 1671 C CA . GLY A 1 212 ? -9.283 -17.783 7.050 1.00 89.38 212 GLY A CA 1
ATOM 1672 C C . GLY A 1 212 ? -9.326 -16.606 8.032 1.00 89.38 212 GLY A C 1
ATOM 1673 O O . GLY A 1 212 ? -9.912 -16.726 9.105 1.00 89.38 212 GLY A O 1
ATOM 1674 N N . ASP A 1 213 ? -8.720 -15.474 7.671 1.00 90.56 213 ASP A N 1
ATOM 1675 C CA . ASP A 1 213 ? -8.603 -14.276 8.502 1.00 90.56 213 ASP A CA 1
ATOM 1676 C C . ASP A 1 213 ? -8.622 -13.012 7.628 1.00 90.56 213 ASP A C 1
ATOM 1678 O O . ASP A 1 213 ? -7.618 -12.332 7.425 1.00 90.56 213 ASP A O 1
ATOM 1682 N N . MET A 1 214 ? -9.802 -12.688 7.098 1.00 89.75 214 MET A N 1
ATOM 1683 C CA . MET A 1 214 ? -9.980 -11.630 6.090 1.00 89.75 214 MET A CA 1
ATOM 1684 C C . MET A 1 214 ? -9.602 -10.222 6.570 1.00 89.75 214 MET A C 1
ATOM 1686 O O . MET A 1 214 ? -9.448 -9.318 5.757 1.00 89.75 214 MET A O 1
ATOM 1690 N N . ARG A 1 215 ? -9.441 -10.030 7.885 1.00 86.56 215 ARG A N 1
ATOM 1691 C CA . ARG A 1 215 ? -9.064 -8.748 8.504 1.00 86.56 215 ARG A CA 1
ATOM 1692 C C . ARG A 1 215 ? -7.630 -8.738 9.040 1.00 86.56 215 ARG A C 1
ATOM 1694 O O . ARG A 1 215 ? -7.148 -7.701 9.494 1.00 86.56 215 ARG A O 1
ATOM 1701 N N . GLY A 1 216 ? -6.939 -9.875 9.006 1.00 88.06 216 GLY A N 1
ATOM 1702 C CA . GLY A 1 216 ? -5.584 -9.992 9.533 1.00 88.06 216 GLY A CA 1
ATOM 1703 C C . GLY A 1 216 ? -5.499 -9.806 11.048 1.00 88.06 216 GLY A C 1
ATOM 1704 O O . GLY A 1 216 ? -4.490 -9.310 11.548 1.00 88.06 216 GLY A O 1
ATOM 1705 N N . VAL A 1 217 ? -6.570 -10.137 11.781 1.00 86.31 217 VAL A N 1
ATOM 1706 C CA . VAL A 1 217 ? -6.642 -9.977 13.245 1.00 86.31 217 VAL A CA 1
ATOM 1707 C C . VAL A 1 217 ? -6.224 -11.244 13.991 1.00 86.31 217 VAL A C 1
ATOM 1709 O O . VAL A 1 217 ? -5.961 -11.183 15.196 1.00 86.31 217 VAL A O 1
ATOM 1712 N N . GLY A 1 218 ? -6.157 -12.379 13.304 1.00 87.56 218 GLY A N 1
ATOM 1713 C CA . GLY A 1 218 ? -5.661 -13.649 13.808 1.00 87.56 218 GLY A CA 1
ATOM 1714 C C . GLY A 1 218 ? -4.150 -13.639 14.047 1.00 87.56 218 GLY A C 1
ATOM 1715 O O . GLY A 1 218 ? -3.414 -12.788 13.549 1.00 87.56 218 GLY A O 1
ATOM 1716 N N . ARG A 1 219 ? -3.679 -14.609 14.841 1.00 86.06 219 ARG A N 1
ATOM 1717 C CA . ARG A 1 219 ? -2.290 -14.681 15.334 1.00 86.06 219 ARG A CA 1
ATOM 1718 C C . ARG A 1 219 ? -1.250 -14.615 14.209 1.00 86.06 219 ARG A C 1
ATOM 1720 O O . ARG A 1 219 ? -0.288 -13.866 14.325 1.00 86.06 219 ARG A O 1
ATOM 1727 N N . GLU A 1 220 ? -1.453 -15.359 13.121 1.00 88.50 220 GLU A N 1
ATOM 1728 C CA . GLU A 1 220 ? -0.483 -15.454 12.021 1.00 88.50 220 GLU A CA 1
ATOM 1729 C C . GLU A 1 220 ? -0.298 -14.120 11.280 1.00 88.50 220 GLU A C 1
ATOM 1731 O O . GLU A 1 220 ? 0.819 -13.604 11.183 1.00 88.50 220 GLU A O 1
ATOM 1736 N N . LEU A 1 221 ? -1.385 -13.547 10.753 1.00 90.38 221 LEU A N 1
ATOM 1737 C CA . LEU A 1 221 ? -1.327 -12.310 9.971 1.00 90.38 221 LEU A CA 1
ATOM 1738 C C . LEU A 1 221 ? -0.943 -11.112 10.843 1.00 90.38 221 LEU A C 1
ATOM 1740 O O . LEU A 1 221 ? -0.152 -10.270 10.412 1.00 90.38 221 LEU A O 1
ATOM 1744 N N . ARG A 1 222 ? -1.400 -11.089 12.099 1.00 87.19 222 ARG A N 1
ATOM 1745 C CA . ARG A 1 222 ? -0.972 -10.098 13.087 1.00 87.19 222 ARG A CA 1
ATOM 1746 C C . ARG A 1 222 ? 0.522 -10.201 13.391 1.00 87.19 222 ARG A C 1
ATOM 1748 O O . ARG A 1 222 ? 1.202 -9.182 13.389 1.00 87.19 222 ARG A O 1
ATOM 1755 N N . GLY A 1 223 ? 1.056 -11.411 13.561 1.00 85.00 223 GLY A N 1
ATOM 1756 C CA . GLY A 1 223 ? 2.494 -11.631 13.734 1.00 85.00 223 GLY A CA 1
ATOM 1757 C C . GLY A 1 223 ? 3.308 -11.116 12.542 1.00 85.00 223 GLY A C 1
ATOM 1758 O O . GLY A 1 223 ? 4.296 -10.407 12.724 1.00 85.00 223 GLY A O 1
ATOM 1759 N N . LYS A 1 224 ? 2.848 -11.376 11.307 1.00 87.81 224 LYS A N 1
ATOM 1760 C CA . LYS A 1 224 ? 3.455 -10.811 10.084 1.00 87.81 224 LYS A CA 1
ATOM 1761 C C . LYS A 1 224 ? 3.387 -9.279 10.055 1.00 87.81 224 LYS A C 1
ATOM 1763 O O . LYS A 1 224 ? 4.297 -8.635 9.536 1.00 87.81 224 LYS A O 1
ATOM 1768 N N . ARG A 1 225 ? 2.294 -8.680 10.536 1.00 88.69 225 ARG A N 1
ATOM 1769 C CA . ARG A 1 225 ? 2.123 -7.220 10.635 1.00 88.69 225 ARG A CA 1
ATOM 1770 C C . ARG A 1 225 ? 3.102 -6.626 11.648 1.00 88.69 225 ARG A C 1
ATOM 1772 O O . ARG A 1 225 ? 3.837 -5.712 11.300 1.00 88.69 225 ARG A O 1
ATOM 1779 N N . ASP A 1 226 ? 3.179 -7.196 12.844 1.00 83.88 226 ASP A N 1
ATOM 1780 C CA . ASP A 1 226 ? 4.086 -6.749 13.904 1.00 83.88 226 ASP A CA 1
ATOM 1781 C C . ASP A 1 226 ? 5.562 -6.876 13.504 1.00 83.88 226 ASP A C 1
ATOM 1783 O O . ASP A 1 226 ? 6.350 -5.974 13.765 1.00 83.88 226 ASP A O 1
ATOM 1787 N N . ALA A 1 227 ? 5.937 -7.946 12.796 1.00 83.31 227 ALA A N 1
ATOM 1788 C CA . ALA A 1 227 ? 7.298 -8.118 12.281 1.00 83.31 227 ALA A CA 1
ATOM 1789 C C . ALA A 1 227 ? 7.724 -7.024 11.280 1.00 83.31 227 ALA A C 1
ATOM 1791 O O . ALA A 1 227 ? 8.918 -6.797 11.090 1.00 83.31 227 ALA A O 1
ATOM 1792 N N . ARG A 1 228 ? 6.759 -6.349 10.642 1.00 85.81 228 ARG A N 1
ATOM 1793 C CA . ARG A 1 228 ? 6.982 -5.223 9.720 1.00 85.81 228 ARG A CA 1
ATOM 1794 C C . ARG A 1 228 ? 6.800 -3.860 10.384 1.00 85.81 228 ARG A C 1
ATOM 1796 O O . ARG A 1 228 ? 7.165 -2.854 9.789 1.00 85.81 228 ARG A O 1
ATOM 1803 N N . ASP A 1 229 ? 6.229 -3.803 11.584 1.00 82.94 229 ASP A N 1
ATOM 1804 C CA . ASP A 1 229 ? 5.960 -2.552 12.287 1.00 82.94 229 ASP A CA 1
ATOM 1805 C C . ASP A 1 229 ? 7.231 -2.076 12.989 1.00 82.94 229 ASP A C 1
ATOM 1807 O O . ASP A 1 229 ? 7.498 -2.437 14.134 1.00 82.94 229 ASP A O 1
ATOM 1811 N N . TRP A 1 230 ? 8.027 -1.240 12.321 1.00 72.62 230 TRP A N 1
ATOM 1812 C CA . TRP A 1 230 ? 9.268 -0.708 12.893 1.00 72.62 230 TRP A CA 1
ATOM 1813 C C . TRP A 1 230 ? 9.060 0.347 13.995 1.00 72.62 230 TRP A C 1
ATOM 1815 O O . TRP A 1 230 ? 10.023 0.941 14.469 1.00 72.62 230 TRP A O 1
ATOM 1825 N N . GLY A 1 231 ? 7.825 0.539 14.477 1.00 66.31 231 GLY A N 1
ATOM 1826 C CA . GLY A 1 231 ? 7.494 1.539 15.498 1.00 66.31 231 GLY A CA 1
ATOM 1827 C C . GLY A 1 231 ? 7.501 2.970 14.958 1.00 66.31 231 GLY A C 1
ATOM 1828 O O . GLY A 1 231 ? 7.426 3.927 15.727 1.00 66.31 231 GLY A O 1
ATOM 1829 N N . VAL A 1 232 ? 7.584 3.119 13.635 1.00 67.81 232 VAL A N 1
ATOM 1830 C CA . VAL A 1 232 ? 7.505 4.398 12.938 1.00 67.81 232 VAL A CA 1
ATOM 1831 C C . VAL A 1 232 ? 6.024 4.765 12.812 1.00 67.81 232 VAL A C 1
ATOM 1833 O O . VAL A 1 232 ? 5.286 4.135 12.060 1.00 67.81 232 VAL A O 1
ATOM 1836 N N . GLY A 1 233 ? 5.590 5.776 13.570 1.00 59.03 233 GLY A N 1
ATOM 1837 C CA . GLY A 1 233 ? 4.278 6.413 13.411 1.00 59.03 233 GLY A CA 1
ATOM 1838 C C . GLY A 1 233 ? 3.166 5.914 14.344 1.00 59.03 233 GLY A C 1
ATOM 1839 O O . GLY A 1 233 ? 2.584 4.850 14.151 1.00 59.03 233 GLY A O 1
ATOM 1840 N N . GLY A 1 234 ? 2.789 6.766 15.303 1.00 70.75 234 GLY A N 1
ATOM 1841 C CA . GLY A 1 234 ? 1.449 6.760 15.908 1.00 70.75 234 GLY A CA 1
ATOM 1842 C C . GLY A 1 234 ? 1.212 5.827 17.098 1.00 70.75 234 GLY A C 1
ATOM 1843 O O . GLY A 1 234 ? 0.087 5.786 17.594 1.00 70.75 234 GLY A O 1
ATOM 1844 N N . TRP A 1 235 ? 2.231 5.109 17.578 1.00 84.12 235 TRP A N 1
ATOM 1845 C CA . TRP A 1 235 ? 2.130 4.384 18.846 1.00 84.12 235 TRP A CA 1
ATOM 1846 C C . TRP A 1 235 ? 2.103 5.349 20.035 1.00 84.12 235 TRP A C 1
ATOM 1848 O O . TRP A 1 235 ? 2.889 6.296 20.099 1.00 84.12 235 TRP A O 1
ATOM 1858 N N . ARG A 1 236 ? 1.209 5.082 20.985 1.00 86.38 236 ARG A N 1
ATOM 1859 C CA . ARG A 1 236 ? 1.113 5.758 22.277 1.00 86.38 236 ARG A CA 1
ATOM 1860 C C . ARG A 1 236 ? 1.410 4.755 23.376 1.00 86.38 236 ARG A C 1
ATOM 1862 O O . ARG A 1 236 ? 0.789 3.697 23.443 1.00 86.38 236 ARG A O 1
ATOM 1869 N N . ASP A 1 237 ? 2.360 5.104 24.224 1.00 88.69 237 ASP A N 1
ATOM 1870 C CA . ASP A 1 237 ? 2.799 4.256 25.320 1.00 88.69 237 ASP A CA 1
ATOM 1871 C C . ASP A 1 237 ? 2.104 4.704 26.610 1.00 88.69 237 ASP A C 1
ATOM 1873 O O . ASP A 1 237 ? 1.983 5.904 26.869 1.00 88.69 237 ASP A O 1
ATOM 1877 N N . GLY A 1 238 ? 1.658 3.751 27.426 1.00 85.56 238 GLY A N 1
ATOM 1878 C CA . GLY A 1 238 ? 0.949 4.040 28.669 1.00 85.56 238 GLY A CA 1
ATOM 1879 C C . GLY A 1 238 ? 1.097 2.957 29.736 1.00 85.56 238 GLY A C 1
ATOM 1880 O O . GLY A 1 238 ? 1.605 1.859 29.493 1.00 85.56 238 GLY A O 1
ATOM 1881 N N . GLU A 1 239 ? 0.631 3.284 30.940 1.00 85.75 239 GLU A N 1
ATOM 1882 C CA . GLU A 1 239 ? 0.458 2.346 32.050 1.00 85.75 239 GLU A CA 1
ATOM 1883 C C . GLU A 1 239 ? -1.020 2.300 32.435 1.00 85.75 239 GLU A C 1
ATOM 1885 O O . GLU A 1 239 ? -1.639 3.340 32.652 1.00 85.75 239 GLU A O 1
ATOM 1890 N N . GLU A 1 240 ? -1.576 1.098 32.558 1.00 82.19 240 GLU A N 1
ATOM 1891 C CA . GLU A 1 240 ? -2.953 0.892 33.004 1.00 82.19 240 GLU A CA 1
ATOM 1892 C C . GLU A 1 240 ? -2.968 0.180 34.360 1.00 82.19 240 GLU A C 1
ATOM 1894 O O . GLU A 1 240 ? -2.257 -0.809 34.571 1.00 82.19 240 GLU A O 1
ATOM 1899 N N . GLU A 1 241 ? -3.782 0.675 35.292 1.00 79.06 241 GLU A N 1
ATOM 1900 C CA . GLU A 1 241 ? -3.942 0.098 36.626 1.00 79.06 241 GLU A CA 1
ATOM 1901 C C . GLU A 1 241 ? -5.009 -1.006 36.623 1.00 79.06 241 GLU A C 1
ATOM 1903 O O . GLU A 1 241 ? -6.162 -0.787 36.252 1.00 79.06 241 GLU A O 1
ATOM 1908 N N . ARG A 1 242 ? -4.638 -2.219 37.047 1.00 76.44 242 ARG A N 1
ATOM 1909 C CA . ARG A 1 242 ? -5.570 -3.345 37.182 1.00 76.44 242 ARG A CA 1
ATOM 1910 C C . ARG A 1 242 ? -6.258 -3.348 38.544 1.00 76.44 242 ARG A C 1
ATOM 1912 O O . ARG A 1 242 ? -5.779 -2.780 39.527 1.00 76.44 242 ARG A O 1
ATOM 1919 N N . LYS A 1 243 ? -7.349 -4.120 38.629 1.00 61.69 243 LYS A N 1
ATOM 1920 C CA . LYS A 1 243 ? -7.885 -4.588 39.915 1.00 61.69 243 LYS A CA 1
ATOM 1921 C C . LYS A 1 243 ? -6.738 -5.254 40.692 1.00 61.69 243 LYS A C 1
ATOM 1923 O O . LYS A 1 243 ? -6.001 -6.037 40.103 1.00 61.69 243 LYS A O 1
ATOM 1928 N N . GLU A 1 244 ? -6.590 -4.908 41.974 1.00 71.44 244 GLU A N 1
ATOM 1929 C CA . GLU A 1 244 ? -5.454 -5.251 42.865 1.00 71.44 244 GLU A CA 1
ATOM 1930 C C . GLU A 1 244 ? -4.206 -4.341 42.780 1.00 71.44 244 GLU A C 1
ATOM 1932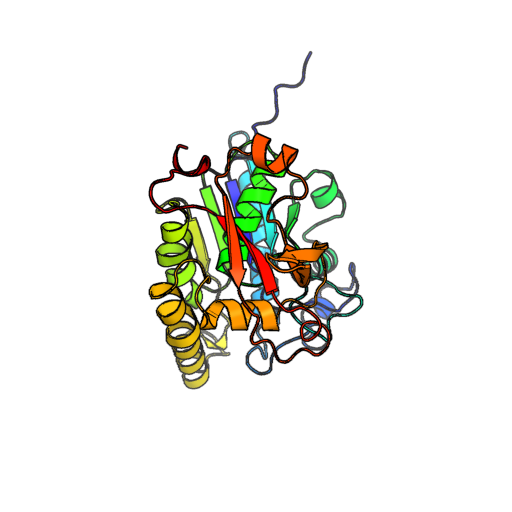 O O . GLU A 1 244 ? -3.187 -4.660 43.388 1.00 71.44 244 GLU A O 1
ATOM 1937 N N . GLY A 1 245 ? -4.250 -3.205 42.070 1.00 72.75 245 GLY A N 1
ATOM 1938 C CA . GLY A 1 245 ? -3.169 -2.201 42.087 1.00 72.75 245 GLY A CA 1
ATOM 1939 C C . GLY A 1 245 ? -1.913 -2.590 41.295 1.00 72.75 245 GLY A C 1
ATOM 1940 O O . GLY A 1 245 ? -0.883 -1.921 41.374 1.00 72.75 245 GLY A O 1
ATOM 1941 N N . LYS A 1 246 ? -1.971 -3.677 40.514 1.00 78.12 246 LYS A N 1
ATOM 1942 C CA . LYS A 1 246 ? -0.901 -4.056 39.581 1.00 78.12 246 LYS A CA 1
ATOM 1943 C C . LYS A 1 246 ? -0.995 -3.197 38.324 1.00 78.12 246 LYS A C 1
ATOM 1945 O O . LYS A 1 246 ? -2.035 -3.179 37.669 1.00 78.12 246 LYS A O 1
ATOM 1950 N N . LYS A 1 247 ? 0.093 -2.526 37.959 1.00 81.12 247 LYS A N 1
ATOM 1951 C CA . LYS A 1 247 ? 0.188 -1.773 36.705 1.00 81.12 247 LYS A CA 1
ATOM 1952 C C . LYS A 1 247 ? 0.635 -2.685 35.566 1.00 81.12 247 LYS A C 1
ATOM 1954 O O . LYS A 1 247 ? 1.587 -3.437 35.754 1.00 81.12 247 LYS A O 1
ATOM 1959 N N . ARG A 1 248 ? -0.017 -2.584 34.405 1.00 85.12 248 ARG A N 1
ATOM 1960 C CA . ARG A 1 248 ? 0.442 -3.190 33.145 1.00 85.12 248 ARG A CA 1
ATOM 1961 C C . ARG A 1 248 ? 0.930 -2.121 32.178 1.00 85.12 248 ARG A C 1
ATOM 1963 O O . ARG A 1 248 ? 0.326 -1.055 32.086 1.00 85.12 248 ARG A O 1
ATOM 1970 N N . ARG A 1 249 ? 1.993 -2.411 31.429 1.00 86.94 249 ARG A N 1
ATOM 1971 C CA . ARG A 1 249 ? 2.460 -1.547 30.332 1.00 86.94 249 ARG A CA 1
ATOM 1972 C C . ARG A 1 249 ? 1.684 -1.856 29.062 1.00 86.94 249 ARG A C 1
ATOM 1974 O O . ARG A 1 249 ? 1.637 -3.016 28.646 1.00 86.94 249 ARG A O 1
ATOM 1981 N N . VAL A 1 250 ? 1.126 -0.822 28.446 1.00 87.31 250 VAL A N 1
ATOM 1982 C CA . VAL A 1 250 ? 0.266 -0.929 27.266 1.00 87.31 250 VAL A CA 1
ATOM 1983 C C . VAL A 1 250 ? 0.818 -0.052 26.152 1.00 87.31 250 VAL A C 1
ATOM 1985 O O . VAL A 1 250 ? 1.304 1.053 26.399 1.00 87.31 250 VAL A O 1
ATOM 1988 N N . ARG A 1 251 ? 0.751 -0.557 24.921 1.00 88.06 251 ARG A N 1
ATOM 1989 C CA . ARG A 1 251 ? 1.047 0.212 23.716 1.00 88.06 251 ARG A CA 1
ATOM 1990 C C . ARG A 1 251 ? -0.175 0.260 22.822 1.00 88.06 251 ARG A C 1
ATOM 1992 O O . ARG A 1 251 ? -0.718 -0.791 22.497 1.00 88.06 251 ARG A O 1
ATOM 1999 N N . GLU A 1 252 ? -0.575 1.445 22.387 1.00 89.06 252 GLU A N 1
ATOM 2000 C CA . GLU A 1 252 ? -1.788 1.637 21.593 1.00 89.06 252 GLU A CA 1
ATOM 2001 C C . GLU A 1 252 ? -1.495 2.285 20.246 1.00 89.06 252 GLU A C 1
ATOM 2003 O O . GLU A 1 252 ? -0.717 3.235 20.167 1.00 89.06 252 GLU A O 1
ATOM 2008 N N . ARG A 1 253 ? -2.162 1.827 19.187 1.00 88.00 253 ARG A N 1
ATOM 2009 C CA . ARG A 1 253 ? -2.126 2.479 17.875 1.00 88.00 253 ARG A CA 1
ATOM 2010 C C . ARG A 1 253 ? -3.534 2.624 17.312 1.00 88.00 253 ARG A C 1
ATOM 2012 O O . ARG A 1 253 ? -4.220 1.626 17.095 1.00 88.00 253 ARG A O 1
ATOM 2019 N N . GLY A 1 254 ? -3.947 3.873 17.100 1.00 88.56 254 GLY A N 1
ATOM 2020 C CA . GLY A 1 254 ? -5.227 4.219 16.477 1.00 88.56 254 GLY A CA 1
ATOM 2021 C C . GLY A 1 254 ? -5.167 4.183 14.949 1.00 88.56 254 GLY A C 1
ATOM 2022 O O . GLY A 1 254 ? -4.085 4.309 14.374 1.00 88.56 254 GLY A O 1
ATOM 2023 N N . LEU A 1 255 ? -6.330 4.046 14.309 1.00 88.75 255 LEU A N 1
ATOM 2024 C CA . LEU A 1 255 ? -6.497 4.215 12.858 1.00 88.75 255 LEU A CA 1
ATOM 2025 C C . LEU A 1 255 ? -6.590 5.692 12.466 1.00 88.75 255 LEU A C 1
ATOM 2027 O O . LEU A 1 255 ? -6.260 6.051 11.341 1.00 88.75 255 LEU A O 1
ATOM 2031 N N . PHE A 1 256 ? -7.035 6.534 13.398 1.00 89.06 256 PHE A N 1
ATOM 2032 C CA . PHE A 1 256 ? -7.217 7.970 13.208 1.00 89.06 256 PHE A CA 1
ATOM 2033 C C . PHE A 1 256 ? -6.204 8.764 14.037 1.00 89.06 256 PHE A C 1
ATOM 2035 O O . PHE A 1 256 ? -5.760 8.322 15.103 1.00 89.06 256 PHE A O 1
ATOM 2042 N N . GLY A 1 257 ? -5.863 9.967 13.570 1.00 85.06 257 GLY A N 1
ATOM 2043 C CA . GLY A 1 257 ? -4.978 10.882 14.290 1.00 85.06 257 GLY A CA 1
ATOM 2044 C C . GLY A 1 257 ? -5.628 11.483 15.539 1.00 85.06 257 GLY A C 1
ATOM 2045 O O . GLY A 1 257 ? -4.925 11.861 16.476 1.00 85.06 257 GLY A O 1
ATOM 2046 N N . SER A 1 258 ? -6.963 11.544 15.578 1.00 87.81 258 SER A N 1
ATOM 2047 C CA . SER A 1 258 ? -7.746 12.039 16.719 1.00 87.81 258 SER A CA 1
ATOM 2048 C C . SER A 1 258 ? -9.128 11.385 16.817 1.00 87.81 258 SER A C 1
ATOM 2050 O O . SER A 1 258 ? -9.662 10.857 15.838 1.00 87.81 258 SER A O 1
ATOM 2052 N N . GLU A 1 259 ? -9.743 11.465 17.998 1.00 89.69 259 GLU A N 1
ATOM 2053 C CA . GLU A 1 259 ? -11.116 10.995 18.217 1.00 89.69 259 GLU A CA 1
ATOM 2054 C C . GLU A 1 259 ? -12.133 11.853 17.447 1.00 89.69 259 GLU A C 1
ATOM 2056 O O . GLU A 1 259 ? -13.133 11.350 16.933 1.00 89.69 259 GLU A O 1
ATOM 2061 N N . GLU A 1 260 ? -11.868 13.152 17.297 1.00 90.62 260 GLU A N 1
ATOM 2062 C CA . GLU A 1 260 ? -12.687 14.057 16.494 1.00 90.62 260 GLU A CA 1
ATOM 2063 C C . GLU A 1 260 ? -12.699 13.651 15.020 1.00 90.62 260 GLU A C 1
ATOM 2065 O O . GLU A 1 260 ? -13.755 13.688 14.386 1.00 90.62 260 GLU A O 1
ATOM 2070 N N . GLU A 1 261 ? -11.547 13.258 14.477 1.00 90.56 261 GLU A N 1
ATOM 2071 C CA . GLU A 1 261 ? -11.413 12.751 13.110 1.00 90.56 261 GLU A CA 1
ATOM 2072 C C . GLU A 1 261 ? -12.197 11.447 12.923 1.00 90.56 261 GLU A C 1
ATOM 2074 O O . GLU A 1 261 ? -13.022 11.357 12.010 1.00 90.56 261 GLU A O 1
ATOM 2079 N N . ARG A 1 262 ? -12.031 10.484 13.840 1.00 92.31 262 ARG A N 1
ATOM 2080 C CA . ARG A 1 262 ? -12.803 9.233 13.859 1.00 92.31 262 ARG A CA 1
ATOM 2081 C C . ARG A 1 262 ? -14.310 9.495 13.904 1.00 92.31 262 ARG A C 1
ATOM 2083 O O . ARG A 1 262 ? -15.088 8.896 13.165 1.00 92.31 262 ARG A O 1
ATOM 2090 N N . ARG A 1 263 ? -14.753 10.426 14.753 1.00 91.56 263 ARG A N 1
ATOM 2091 C CA . ARG A 1 263 ? -16.176 10.770 14.873 1.00 91.56 263 ARG A CA 1
ATOM 2092 C C . ARG A 1 263 ? -16.714 11.436 13.605 1.00 91.56 263 ARG A C 1
ATOM 2094 O O . ARG A 1 263 ? -17.860 11.184 13.242 1.00 91.56 263 ARG A O 1
ATOM 2101 N N . ARG A 1 264 ? -15.918 12.287 12.945 1.00 91.00 264 ARG A N 1
ATOM 2102 C CA . ARG A 1 264 ? -16.294 12.954 11.684 1.00 91.00 264 ARG A CA 1
ATOM 2103 C C . ARG A 1 264 ? -16.386 11.981 10.517 1.00 91.00 264 ARG A C 1
ATOM 2105 O O . ARG A 1 264 ? -17.271 12.153 9.689 1.00 91.00 264 ARG A O 1
ATOM 2112 N N . SER A 1 265 ? -15.513 10.976 10.460 1.00 92.12 265 SER A N 1
ATOM 2113 C CA . SER A 1 265 ? -15.584 9.945 9.421 1.00 92.12 265 SER A CA 1
ATOM 2114 C C . SER A 1 265 ? -16.822 9.057 9.581 1.00 92.12 265 SER A C 1
ATOM 2116 O O . SER A 1 265 ? -17.321 8.502 8.609 1.00 92.12 265 SER A O 1
ATOM 2118 N N . GLY A 1 266 ? -17.351 8.924 10.802 1.00 92.44 266 GLY A N 1
ATOM 2119 C CA . GLY A 1 266 ? -18.496 8.055 11.091 1.00 92.44 266 GLY A CA 1
ATOM 2120 C C . GLY A 1 266 ? -18.148 6.563 11.058 1.00 92.44 266 GLY A C 1
ATOM 2121 O O . GLY A 1 266 ? -19.030 5.724 11.261 1.00 92.44 266 GLY A O 1
ATOM 2122 N N . VAL A 1 267 ? -16.869 6.243 10.844 1.00 93.44 267 VAL A N 1
ATOM 2123 C CA . VAL A 1 267 ? -16.333 4.886 10.792 1.00 93.44 267 VAL A CA 1
ATOM 2124 C C . VAL A 1 267 ? -16.474 4.230 12.152 1.00 93.44 267 VAL A C 1
ATOM 2126 O O . VAL A 1 267 ? -16.171 4.806 13.202 1.00 93.44 267 VAL A O 1
ATOM 2129 N N . ARG A 1 268 ? -16.960 2.994 12.138 1.00 92.44 268 ARG A N 1
ATOM 2130 C CA . ARG A 1 268 ? -17.165 2.219 13.355 1.00 92.44 268 ARG A CA 1
ATOM 2131 C C . ARG A 1 268 ? -15.938 1.363 13.600 1.00 92.44 268 ARG A C 1
ATOM 2133 O O . ARG A 1 268 ? -15.582 0.535 12.766 1.00 92.44 268 ARG A O 1
ATOM 2140 N N . THR A 1 269 ? -15.308 1.561 14.749 1.00 92.75 269 THR A N 1
ATOM 2141 C CA . THR A 1 269 ? -14.070 0.888 15.140 1.00 92.75 269 THR A CA 1
ATOM 2142 C C . THR A 1 269 ? -14.225 0.183 16.481 1.00 92.75 269 THR A C 1
ATOM 2144 O O . THR A 1 269 ? -15.160 0.442 17.243 1.00 92.75 269 THR A O 1
ATOM 2147 N N . LYS A 1 270 ? -13.304 -0.736 16.761 1.00 90.94 270 LYS A N 1
ATOM 2148 C CA . LYS A 1 270 ? -13.107 -1.363 18.066 1.00 90.94 270 LYS A CA 1
ATOM 2149 C C . LYS A 1 270 ? -11.620 -1.419 18.387 1.00 90.94 270 LYS A C 1
ATOM 2151 O O . LYS A 1 270 ? -10.798 -1.590 17.493 1.00 90.94 270 LYS A O 1
ATOM 2156 N N . TRP A 1 271 ? -11.290 -1.346 19.668 1.00 89.94 271 TRP A N 1
ATOM 2157 C CA . TRP A 1 271 ? -9.938 -1.605 20.147 1.00 89.94 271 TRP A CA 1
ATOM 2158 C C . TRP A 1 271 ? -9.766 -3.101 20.392 1.00 89.94 271 TRP A C 1
ATOM 2160 O O . TRP A 1 271 ? -10.606 -3.738 21.030 1.00 89.94 271 TRP A O 1
ATOM 2170 N N . VAL A 1 272 ? -8.701 -3.676 19.840 1.00 88.88 272 VAL A N 1
ATOM 2171 C CA . VAL A 1 272 ? -8.382 -5.097 19.963 1.00 88.88 272 VAL A CA 1
ATOM 2172 C C . VAL A 1 272 ? -7.069 -5.244 20.714 1.00 88.88 272 VAL A C 1
ATOM 2174 O O . VAL A 1 272 ? -5.998 -4.954 20.176 1.00 88.88 272 VAL A O 1
ATOM 2177 N N . GLU A 1 273 ? -7.170 -5.720 21.952 1.00 89.00 273 GLU A N 1
ATOM 2178 C CA . GLU A 1 273 ? -6.025 -6.068 22.792 1.00 89.00 273 GLU A CA 1
ATOM 2179 C C . GLU A 1 273 ? -5.443 -7.429 22.409 1.00 89.00 273 GLU A C 1
ATOM 2181 O O . GLU A 1 273 ? -6.170 -8.372 22.085 1.00 89.00 273 GLU A O 1
ATOM 2186 N N . TYR A 1 274 ? -4.122 -7.544 22.482 1.00 85.75 274 TYR A N 1
ATOM 2187 C CA . TYR A 1 274 ? -3.400 -8.792 22.284 1.00 85.75 274 TYR A CA 1
ATOM 2188 C C . TYR A 1 274 ? -1.992 -8.713 22.876 1.00 85.75 274 TYR A C 1
ATOM 2190 O O . TYR A 1 274 ? -1.445 -7.635 23.095 1.00 85.75 274 TYR A O 1
ATOM 2198 N N . VAL A 1 275 ? -1.378 -9.870 23.103 1.00 80.25 275 VAL A N 1
ATOM 2199 C CA . VAL A 1 275 ? 0.048 -9.955 23.431 1.00 80.25 275 VAL A CA 1
ATOM 2200 C C . VAL A 1 275 ? 0.795 -10.206 22.130 1.00 80.25 275 VAL A C 1
ATOM 2202 O O . VAL A 1 275 ? 0.472 -11.158 21.417 1.00 80.25 275 VAL A O 1
ATOM 2205 N N . SER A 1 276 ? 1.749 -9.340 21.788 1.00 71.69 276 SER A N 1
ATOM 2206 C CA . SER A 1 276 ? 2.589 -9.585 20.617 1.00 71.69 276 SER A CA 1
ATOM 2207 C C . SER A 1 276 ? 3.521 -10.749 20.894 1.00 71.69 276 SER A C 1
ATOM 2209 O O . SER A 1 276 ? 4.168 -10.805 21.935 1.00 71.69 276 SER A O 1
ATOM 2211 N N . GLU A 1 277 ? 3.618 -11.655 19.933 1.00 68.06 277 GLU A N 1
ATOM 2212 C CA . GLU A 1 277 ? 4.644 -12.699 19.914 1.00 68.06 277 GLU A CA 1
ATOM 2213 C C . GLU A 1 277 ? 5.902 -12.231 19.170 1.00 68.06 277 GLU A C 1
ATOM 2215 O O . GLU A 1 277 ? 6.788 -13.031 18.874 1.00 68.06 277 GLU A O 1
ATOM 2220 N N . CYS A 1 278 ? 5.975 -10.942 18.817 1.00 64.62 278 CYS A N 1
ATOM 2221 C CA . CYS A 1 278 ? 7.103 -10.387 18.093 1.00 64.62 278 CYS A CA 1
ATOM 2222 C C . CYS A 1 278 ? 8.380 -10.513 18.945 1.00 64.62 278 CYS A C 1
ATOM 2224 O O . CYS A 1 278 ? 8.417 -9.993 20.061 1.00 64.62 278 CYS A O 1
ATOM 2226 N N . PRO A 1 279 ? 9.459 -11.130 18.428 1.00 57.88 279 PRO A N 1
ATOM 2227 C CA . PRO A 1 279 ? 10.709 -11.321 19.168 1.00 57.88 279 PRO A CA 1
ATOM 2228 C C . PRO A 1 279 ? 11.522 -10.023 19.335 1.00 57.88 279 PRO A C 1
ATOM 2230 O O . PRO A 1 279 ? 12.691 -10.065 19.711 1.00 57.88 279 PRO A O 1
ATOM 2233 N N . ARG A 1 280 ? 10.940 -8.860 19.022 1.00 69.00 280 ARG A N 1
ATOM 2234 C CA . ARG A 1 280 ? 11.609 -7.564 19.102 1.00 69.00 280 ARG A CA 1
ATOM 2235 C C . ARG A 1 280 ? 11.768 -7.106 20.550 1.00 69.00 280 ARG A C 1
ATO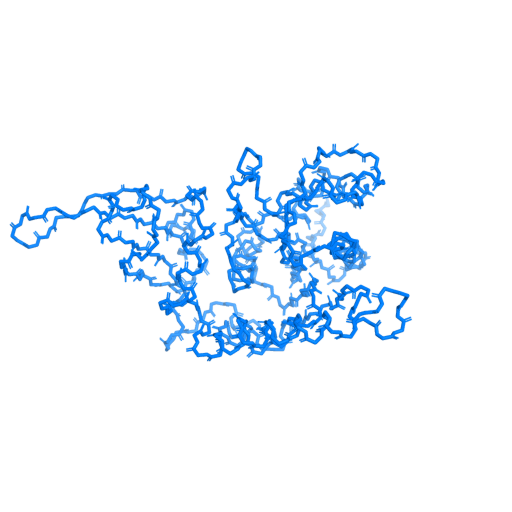M 2237 O O . ARG A 1 280 ? 10.787 -6.897 21.262 1.00 69.00 280 ARG A O 1
ATOM 2244 N N . GLU A 1 281 ? 13.015 -6.872 20.958 1.00 65.12 281 GLU A N 1
ATOM 2245 C CA . GLU A 1 281 ? 13.367 -6.457 22.324 1.00 65.12 281 GLU A CA 1
ATOM 2246 C C . GLU A 1 281 ? 12.694 -5.153 22.772 1.00 65.12 281 GLU A C 1
ATOM 2248 O O . GLU A 1 281 ? 12.392 -4.982 23.954 1.00 65.12 281 GLU A O 1
ATOM 2253 N N . ASP A 1 282 ? 12.442 -4.216 21.853 1.00 69.62 282 ASP A N 1
ATOM 2254 C CA . ASP A 1 282 ? 11.783 -2.953 22.186 1.00 69.62 282 ASP A CA 1
ATOM 2255 C C . ASP A 1 282 ? 10.291 -3.134 22.497 1.00 69.62 282 ASP A C 1
ATOM 2257 O O . ASP A 1 282 ? 9.741 -2.397 23.316 1.00 69.62 282 ASP A O 1
ATOM 2261 N N . TRP A 1 283 ? 9.653 -4.153 21.916 1.00 71.69 283 TRP A N 1
ATOM 2262 C CA . TRP A 1 283 ? 8.250 -4.489 22.167 1.00 71.69 283 TRP A CA 1
ATOM 2263 C C . TRP A 1 283 ? 8.093 -5.401 23.381 1.00 71.69 283 TRP A C 1
ATOM 2265 O O . TRP A 1 283 ? 7.107 -5.276 24.101 1.00 71.69 283 TRP A O 1
ATOM 2275 N N . ALA A 1 284 ? 9.103 -6.226 23.681 1.00 69.94 284 ALA A N 1
ATOM 2276 C CA . ALA A 1 284 ? 9.141 -7.109 24.852 1.00 69.94 284 ALA A CA 1
ATOM 2277 C C . ALA A 1 284 ? 9.002 -6.374 26.203 1.00 69.94 284 ALA A C 1
ATOM 2279 O O . ALA A 1 284 ? 8.784 -6.996 27.240 1.00 69.94 284 ALA A O 1
ATOM 2280 N N . ARG A 1 285 ? 9.127 -5.040 26.209 1.00 74.94 285 ARG A N 1
ATOM 2281 C CA . ARG A 1 285 ? 8.934 -4.181 27.387 1.00 74.94 285 ARG A CA 1
ATOM 2282 C C . ARG A 1 285 ? 7.465 -3.915 27.722 1.00 74.94 285 ARG A C 1
ATOM 2284 O O . ARG A 1 285 ? 7.212 -3.403 28.815 1.00 74.94 285 ARG A O 1
ATOM 2291 N N . TYR A 1 286 ? 6.544 -4.199 26.800 1.00 77.19 286 TYR A N 1
ATOM 2292 C CA . TYR A 1 286 ? 5.103 -4.006 26.960 1.00 77.19 286 TYR A CA 1
ATOM 2293 C C . TYR A 1 286 ? 4.421 -5.346 27.202 1.00 77.19 286 TYR A C 1
ATOM 2295 O O . TYR A 1 286 ? 4.757 -6.353 26.586 1.00 77.19 286 TYR A O 1
ATOM 2303 N N . GLU A 1 287 ? 3.434 -5.345 28.092 1.00 79.69 287 GLU A N 1
ATOM 2304 C CA . GLU A 1 287 ? 2.674 -6.553 28.414 1.00 79.69 287 GLU A CA 1
ATOM 2305 C C . GLU A 1 287 ? 1.519 -6.765 27.430 1.00 79.69 287 GLU A C 1
ATOM 2307 O O . GLU A 1 287 ? 1.076 -7.895 27.232 1.00 79.69 287 GLU A O 1
ATOM 2312 N N . VAL A 1 288 ? 1.014 -5.679 26.831 1.00 85.56 288 VAL A N 1
ATOM 2313 C CA . VAL A 1 288 ? -0.156 -5.685 25.947 1.00 85.56 288 VAL A CA 1
ATOM 2314 C C . VAL A 1 288 ? 0.013 -4.666 24.828 1.00 85.56 288 VAL A C 1
ATOM 2316 O O . VAL A 1 288 ? 0.417 -3.526 25.062 1.00 85.56 288 VAL A O 1
ATOM 2319 N N . LEU A 1 289 ? -0.356 -5.073 23.618 1.00 86.69 289 LEU A N 1
ATOM 2320 C CA . LEU A 1 289 ? -0.572 -4.184 22.489 1.00 86.69 289 LEU A CA 1
ATOM 2321 C C . LEU A 1 289 ? -2.065 -4.036 22.220 1.00 86.69 289 LEU A C 1
ATOM 2323 O O . LEU A 1 289 ? -2.831 -4.996 22.312 1.00 86.69 289 LEU A O 1
ATOM 2327 N N . VAL A 1 290 ? -2.464 -2.836 21.827 1.00 88.19 290 VAL A N 1
ATOM 2328 C CA . VAL A 1 290 ? -3.834 -2.505 21.458 1.00 88.19 290 VAL A CA 1
ATOM 2329 C C . VAL A 1 290 ? -3.808 -1.825 20.104 1.00 88.19 290 VAL A C 1
ATOM 2331 O O . VAL A 1 290 ? -3.078 -0.858 19.884 1.00 88.19 290 VAL A O 1
ATOM 2334 N N . ARG A 1 291 ? -4.611 -2.332 19.175 1.00 88.38 291 ARG A N 1
ATOM 2335 C CA . ARG A 1 291 ? -4.819 -1.684 17.882 1.00 88.38 291 ARG A CA 1
ATOM 2336 C C . ARG A 1 291 ? -6.283 -1.362 17.706 1.00 88.38 291 ARG A C 1
ATOM 2338 O O . ARG A 1 291 ? -7.147 -2.170 18.048 1.00 88.38 291 ARG A O 1
ATOM 2345 N N . GLU A 1 292 ? -6.545 -0.183 17.181 1.00 89.62 292 GLU A N 1
ATOM 2346 C CA . GLU A 1 292 ? -7.860 0.139 16.665 1.00 89.62 292 GLU A CA 1
ATOM 2347 C C . GLU A 1 292 ? -8.062 -0.587 15.330 1.00 89.62 292 GLU A C 1
ATOM 2349 O O . GLU A 1 292 ? -7.192 -0.580 14.465 1.00 89.62 292 GLU A O 1
ATOM 2354 N N . GLU A 1 293 ? -9.203 -1.247 15.178 1.00 88.44 293 GLU A N 1
ATOM 2355 C CA . GLU A 1 293 ? -9.570 -2.023 13.996 1.00 88.44 293 GLU A CA 1
ATOM 2356 C C . GLU A 1 293 ? -11.010 -1.681 13.593 1.00 88.44 293 GLU A C 1
ATOM 2358 O O . GLU A 1 293 ? -11.835 -1.299 14.428 1.00 88.44 293 GLU A O 1
ATOM 2363 N N . ILE A 1 294 ? -11.348 -1.853 12.316 1.00 88.62 294 ILE A N 1
ATOM 2364 C CA . ILE A 1 294 ? -12.715 -1.626 11.827 1.00 88.62 294 ILE A CA 1
ATOM 2365 C C . ILE A 1 294 ? -13.678 -2.673 12.414 1.00 88.62 294 ILE A C 1
ATOM 2367 O O . ILE A 1 294 ? -13.409 -3.880 12.438 1.00 88.62 294 ILE A O 1
ATOM 2371 N N . LEU A 1 295 ? -14.838 -2.210 12.881 1.00 82.69 295 LEU A N 1
ATOM 2372 C CA . LEU A 1 295 ? -15.919 -3.045 13.393 1.00 82.69 295 LEU A CA 1
ATOM 2373 C C . LEU A 1 295 ? -16.878 -3.418 12.254 1.00 82.69 295 LEU A C 1
ATOM 2375 O O . LEU A 1 295 ? -17.669 -2.585 11.843 1.00 82.69 295 LEU A O 1
ATOM 2379 N N . VAL A 1 296 ? -16.844 -4.659 11.770 1.00 68.25 296 VAL A N 1
ATOM 2380 C CA . VAL A 1 296 ? -17.728 -5.109 10.664 1.00 68.25 296 VAL A CA 1
ATOM 2381 C C . VAL A 1 296 ? -18.806 -6.122 11.071 1.00 68.25 296 VAL A C 1
ATOM 2383 O O . VAL A 1 296 ? -19.708 -6.410 10.298 1.00 68.25 296 VAL A O 1
ATOM 2386 N N . GLU A 1 297 ? -18.775 -6.674 12.287 1.00 70.19 297 GLU A N 1
ATOM 2387 C CA . GLU A 1 297 ? -19.825 -7.615 12.714 1.00 70.19 297 GLU A CA 1
ATOM 2388 C C . GLU A 1 297 ? -21.094 -6.869 13.128 1.00 70.19 297 GLU A C 1
ATOM 2390 O O . GLU A 1 297 ? -21.112 -6.189 14.154 1.00 70.19 297 GLU A O 1
ATOM 2395 N N . GLY A 1 298 ? -22.150 -7.007 12.320 1.00 70.50 298 GLY A N 1
ATOM 2396 C CA . GLY A 1 298 ? -23.459 -6.396 12.572 1.00 70.50 298 GLY A CA 1
ATOM 2397 C C . GLY A 1 298 ? -23.473 -4.872 12.437 1.00 70.50 298 GLY A C 1
ATOM 2398 O O . GLY A 1 298 ? -24.398 -4.230 12.934 1.00 70.50 298 GLY A O 1
ATOM 2399 N N . VAL A 1 299 ? -22.446 -4.291 11.809 1.00 81.50 299 VAL A N 1
ATOM 2400 C CA . VAL A 1 299 ? -22.273 -2.843 11.694 1.00 81.50 299 VAL A CA 1
ATOM 2401 C C . VAL A 1 299 ? -21.827 -2.484 10.284 1.00 81.50 299 VAL A C 1
ATOM 2403 O O . VAL A 1 299 ? -20.742 -2.858 9.858 1.00 81.50 299 VAL A O 1
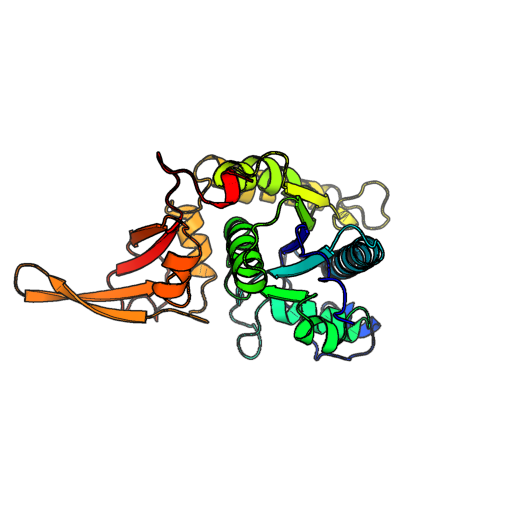ATOM 2406 N N . GLU A 1 300 ? -22.674 -1.725 9.602 1.00 84.25 300 GLU A N 1
ATOM 2407 C CA . GLU A 1 300 ? -22.432 -1.187 8.266 1.00 84.25 300 GLU A CA 1
ATOM 2408 C C . GLU A 1 300 ? -21.522 0.048 8.344 1.00 84.25 300 GLU A C 1
ATOM 2410 O O . GLU A 1 300 ? -21.776 0.978 9.126 1.00 84.25 300 GLU A O 1
ATOM 2415 N N . GLN A 1 301 ? -20.464 0.063 7.539 1.00 92.00 301 GLN A N 1
ATOM 2416 C CA . GLN A 1 301 ? -19.528 1.178 7.451 1.00 92.00 301 GLN A CA 1
ATOM 2417 C C . GLN A 1 301 ? -20.052 2.285 6.527 1.00 92.00 301 GLN A C 1
ATOM 2419 O O . GLN A 1 301 ? -20.851 2.035 5.624 1.00 92.00 301 GLN A O 1
ATOM 2424 N N . PRO A 1 302 ? -19.625 3.547 6.721 1.00 90.81 302 PRO A N 1
ATOM 2425 C CA . PRO A 1 302 ? -20.157 4.672 5.950 1.00 90.81 302 PRO A CA 1
ATOM 2426 C C . PRO A 1 302 ? -19.883 4.572 4.441 1.00 90.81 302 PRO A C 1
ATOM 2428 O O . PRO A 1 302 ? -20.675 5.088 3.656 1.00 90.81 302 PRO A O 1
ATOM 2431 N N . TRP A 1 303 ? -18.812 3.889 4.026 1.00 90.38 303 TRP A N 1
ATOM 2432 C CA . TRP A 1 303 ? -18.484 3.695 2.611 1.00 90.38 303 TRP A CA 1
ATOM 2433 C C . TRP A 1 303 ? -19.343 2.631 1.910 1.00 90.38 303 TRP A C 1
ATOM 2435 O O . TRP A 1 303 ? -19.443 2.657 0.684 1.00 90.38 303 TRP A O 1
ATOM 2445 N N . GLU A 1 304 ? -19.994 1.729 2.650 1.00 85.06 304 GLU A N 1
ATOM 2446 C CA . GLU A 1 304 ? -20.849 0.670 2.081 1.00 85.06 304 GLU A CA 1
ATOM 2447 C C . GLU A 1 304 ? -22.161 1.232 1.496 1.00 85.06 304 GLU A C 1
ATOM 2449 O O . GLU A 1 304 ? -22.773 0.624 0.624 1.00 85.06 304 GLU A O 1
ATOM 2454 N N . LYS A 1 305 ? -22.565 2.439 1.919 1.00 76.50 305 LYS A N 1
ATOM 2455 C CA . LYS A 1 305 ? -23.853 3.084 1.581 1.00 76.50 305 LYS A CA 1
ATOM 2456 C C . LYS A 1 305 ? -23.883 3.854 0.262 1.00 76.50 305 LYS A C 1
ATOM 2458 O O . LYS A 1 305 ? -24.863 4.545 -0.015 1.00 76.50 305 LYS A O 1
ATOM 2463 N N . ILE A 1 306 ? -22.783 3.826 -0.479 1.00 71.62 306 ILE A N 1
ATOM 2464 C CA . ILE A 1 306 ? -22.500 4.773 -1.570 1.00 71.62 306 ILE A CA 1
ATOM 2465 C C . ILE A 1 306 ? -22.758 4.163 -2.932 1.00 71.62 306 ILE A C 1
ATOM 2467 O O . ILE A 1 306 ? -22.512 2.948 -3.068 1.00 71.62 306 ILE A O 1
#

Secondary structure (DSSP, 8-state):
-PPPPPPPP-EEEEEE--SEE-SPTT--HHHHT-GGGEE--GGGTTTHHHHHHHHHHHHHHHHHHHTSTT--EEEEEE-----TT-GGG--HHHHHHHHHHHTTS--HHHHHTTSEEEE----SHHHHHHHHHHHHHHHHSS--SEEEEEE-GGGHHIIIIIIHHHTT-TTTEEEEE---GGG-TTSTT--HHHHHHHHHHIIIIIIIHHHH-TTS-SHHHHHHHHHH--S-S-EEEEEEEPTTS-EEEEEEE-SSS-HHHHHHHT--EEEEEE------TTTTT-SEEEEEEE--TT---GGGG-

Sequence (306 aa):
MSTPPHPSPTHLILVPCHSIYTGPPHLPSHEVSLPSNWLLQPFQTGEQHTFIQHIQHSVSLLRQENSSSSNTAILIFSGGTTHPLSPHNLSEAHSYYNAALSLNLLSPNDLLAGSVLLESSALDSYQNLLHSILLFHQQTSIWPQRISIVGFAFKRARMEELHATALGLEGRVRVEGIDPGYMDSGSEEWDRERAERTREGERRGGWEAWRGDMRGVGRELRGKRDARDWGVGGWRDGEEERKEGKKRRVRERGLFGSEEERRRSGVRTKWVEYVSECPREDWARYEVLVREEILVEGVEQPWEKI

pLDDT: mean 89.79, std 10.56, range [36.25, 98.88]

Foldseek 3Di:
DDDDPQDFAQEEEFEEFDWFQQDAAQAALVSQQDCVRIPDDPLCVNVSVVLVVLLVVSLVVQCVQVVDSHHHYAYEYAFAQQDPPRPPRDTRQNRSVSSCRNNVSDDPVCPVVRSYYYHHQDNDPLCSVVLSQLVSCLVRVDGHQAYEYEEAPLCQCLVAPQSCVVQLNHPRYGYPHDHDLCLDPPHPNPDPVSNVVVSVCCVVVNVVVCVVPSFLLDQPSVLSSVSRCPVPDAKDWDWDADVVRDIFIEIEGESDPDPVSVVSQVFAKDKDKDAHPHPDPVSVNGRIYIYIGGDDVVDHGPNNVD

Radius of gyration: 19.98 Å; chains: 1; bounding box: 45×58×67 Å